Protein AF-X0YZC3-F1 (afdb_monomer)

pLDDT: mean 77.8, std 16.68, range [27.45, 94.56]

Mean predicted aligned error: 11.01 Å

Foldseek 3Di:
DPDPPPPVVVVVVVVVVVVQFVVCQVVLVVVLVQCVQQCVVCVVVLVVLLVVLLVQQVCDDDPPDGDDNPSVVVLVVVLVVDLVVDDDDAFDADDPPCRVVRVVVNVVSVVLCVVLVVSVVVSVQVSCCSSSVGKDKDQPAWDDDPVVPGTHGNIDTDDPQFKTFDPQAPECQDPPVSPRHTQKIWGKDKDFLVRLCPPPFFPQSVCVPFDFDDDPPPSVLSSVVSNCSSVVHDPPDDDDLVVVPRRRIFTKIWMWHWDQDPNDTFIKTWIAGDSSSGTRGIDTDDDPDVPDPDD

Radius of gyration: 23.5 Å; Cα contacts (8 Å, |Δi|>4): 379; chains: 1; bounding box: 64×66×59 Å

Sequence (295 aa):
MPEEITTLEKVGRAKEADDVGDKYNSLARQIQAEYTLAYKHQQPKLAEWLIRLKLYSNQKRAKKDIGDTTLFTIFQTVLASLYIDRLTVEWGGREEGDEEVAENLNAMAKSDYTDMEKDEVDFDWIWDTLFCGRGLVALHEYERDPKNNIFLPIPEVLDFLSFLRDPKATSVNGNRMGKGAARFFGRPIKMTKQDVKDHPHIFDSDFRGIKVGGGTRALLQKAQEARDTAQGRQIQKKESELALGVNAEYDITEWHTHYKVKGKIEKVKVWLANERGKVIGLQVLKSKAKGEFRP

Secondary structure (DSSP, 8-state):
---SHHHHHHHHHHHHHHHHHHHTHHHHHHHHHHHHHHHHHHHHHHHHHHHHHHHHTTT---TT-PPP-HHHHHHHHHHHHHHHS---------STT-HHHHHHHHHHHHHHHHHTTHHHHHHHHHHHHHHHS--EEEEEEEEEETTTTEEEEEEEEE-TTT-EE-TT-SBSS-STT-TTB-S-EEEEEEEEHHHHHH-TTB--TT-TTPPPS--TT-HHHHHHHHHHHHTT--------GGGGGGG-EEEEEEEEEEEEETTEEEEEEEEEETTTTEEEEEEEEPPPPTT----

Structure (mmCIF, N/CA/C/O backbone):
data_AF-X0YZC3-F1
#
_entry.id   AF-X0YZC3-F1
#
loop_
_atom_site.group_PDB
_atom_site.id
_atom_site.type_symbol
_atom_site.label_atom_id
_atom_site.label_alt_id
_atom_site.label_comp_id
_atom_site.label_asym_id
_atom_site.label_entity_id
_atom_site.label_seq_id
_atom_site.pdbx_PDB_ins_code
_atom_site.Cartn_x
_atom_site.Cartn_y
_atom_site.Cartn_z
_atom_site.occupancy
_atom_site.B_iso_or_equiv
_atom_site.auth_seq_id
_atom_site.auth_comp_id
_atom_site.auth_asym_id
_atom_site.auth_atom_id
_atom_site.pdbx_PDB_model_num
ATOM 1 N N . MET A 1 1 ? -24.557 -52.404 -17.253 1.00 45.50 1 MET A N 1
ATOM 2 C CA . MET A 1 1 ? -25.152 -51.054 -17.181 1.00 45.50 1 MET A CA 1
ATOM 3 C C . MET A 1 1 ? -24.680 -50.384 -15.903 1.00 45.50 1 MET A C 1
ATOM 5 O O . MET A 1 1 ? -25.149 -50.760 -14.835 1.00 45.50 1 MET A O 1
ATOM 9 N N . PRO A 1 2 ? -23.639 -49.544 -16.004 1.00 37.16 2 PRO A N 1
ATOM 10 C CA . PRO A 1 2 ? -23.683 -48.234 -15.349 1.00 37.16 2 PRO A CA 1
ATOM 11 C C . PRO A 1 2 ? -22.881 -47.188 -16.156 1.00 37.16 2 PRO A C 1
ATOM 13 O O . PRO A 1 2 ? -21.701 -46.987 -15.897 1.00 37.16 2 PRO A O 1
ATOM 16 N N . GLU A 1 3 ? -23.493 -46.531 -17.146 1.00 38.12 3 GLU A N 1
ATOM 17 C CA . GLU A 1 3 ? -22.829 -45.448 -17.909 1.00 38.12 3 GLU A CA 1
ATOM 18 C C . GLU A 1 3 ? -23.619 -44.126 -17.950 1.00 38.12 3 GLU A C 1
ATOM 20 O O . GLU A 1 3 ? -23.138 -43.146 -18.505 1.00 38.12 3 GLU A O 1
ATOM 25 N N . GLU A 1 4 ? -24.779 -44.023 -17.291 1.00 37.41 4 GLU A N 1
ATOM 26 C CA . GLU A 1 4 ? -25.624 -42.813 -17.373 1.00 37.41 4 GLU A CA 1
ATOM 27 C C . GLU A 1 4 ? -25.498 -41.832 -16.190 1.00 37.41 4 GLU A C 1
ATOM 29 O O . GLU A 1 4 ? -26.064 -40.743 -16.236 1.00 37.41 4 GLU A O 1
ATOM 34 N N . ILE A 1 5 ? -24.727 -42.149 -15.141 1.00 37.03 5 ILE A N 1
ATOM 35 C CA . ILE A 1 5 ? -24.655 -41.300 -13.928 1.00 37.03 5 ILE A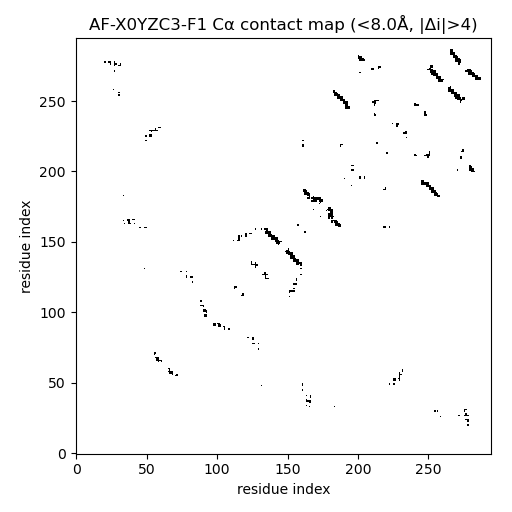 CA 1
ATOM 36 C C . ILE A 1 5 ? -23.523 -40.250 -14.008 1.00 37.03 5 ILE A C 1
ATOM 38 O O . ILE A 1 5 ? -23.581 -39.212 -13.355 1.00 37.03 5 ILE A O 1
ATOM 42 N N . THR A 1 6 ? -22.514 -40.430 -14.867 1.00 41.66 6 THR A N 1
ATOM 43 C CA . THR A 1 6 ? -21.316 -39.563 -14.891 1.00 41.66 6 THR A CA 1
ATOM 44 C C . THR A 1 6 ? -21.419 -38.330 -15.794 1.00 41.66 6 THR A C 1
ATOM 46 O O . THR A 1 6 ? -20.607 -37.409 -15.666 1.00 41.66 6 THR A O 1
ATOM 49 N N . THR A 1 7 ? -22.398 -38.265 -16.695 1.00 37.66 7 THR A N 1
ATOM 50 C CA . THR A 1 7 ? -22.591 -37.132 -17.618 1.00 37.66 7 THR A CA 1
ATOM 51 C C . THR A 1 7 ? -23.472 -36.035 -17.024 1.00 37.66 7 THR A C 1
ATOM 53 O O . THR A 1 7 ? -23.152 -34.859 -17.186 1.00 37.66 7 THR A O 1
ATOM 56 N N . LEU A 1 8 ? -24.513 -36.374 -16.259 1.00 36.47 8 LEU A N 1
ATOM 57 C CA . LEU A 1 8 ? -25.416 -35.383 -15.656 1.00 36.47 8 LEU A CA 1
ATOM 58 C C . LEU A 1 8 ? -24.769 -34.617 -14.485 1.00 36.47 8 LEU A C 1
ATOM 60 O O . LEU A 1 8 ? -24.935 -33.401 -14.393 1.00 36.47 8 LEU A O 1
ATOM 64 N N . GLU A 1 9 ? -23.941 -35.267 -13.659 1.00 34.50 9 GLU A N 1
ATOM 65 C CA . GLU A 1 9 ? -23.201 -34.596 -12.573 1.00 34.50 9 GLU A CA 1
ATOM 66 C C . GLU A 1 9 ? -22.073 -33.682 -13.086 1.00 34.50 9 GLU A C 1
ATOM 68 O O . GLU A 1 9 ? -21.822 -32.613 -12.522 1.00 34.50 9 GLU A O 1
ATOM 73 N N . LYS A 1 10 ? -21.416 -34.050 -14.198 1.00 36.16 10 LYS A N 1
ATOM 74 C CA . LYS A 1 10 ? -20.414 -33.192 -14.857 1.00 36.16 10 LYS A CA 1
ATOM 75 C C . LYS A 1 10 ? -21.050 -31.966 -15.513 1.00 36.16 10 LYS A C 1
ATOM 77 O O . LYS A 1 10 ? -20.463 -30.888 -15.460 1.00 36.16 10 LYS A O 1
ATOM 82 N N . VAL A 1 11 ? -22.249 -32.108 -16.080 1.00 37.50 11 VAL A N 1
ATOM 83 C CA . VAL A 1 11 ? -23.016 -30.986 -16.647 1.00 37.50 11 VAL A CA 1
ATOM 84 C C . VAL A 1 11 ? -23.575 -30.078 -15.540 1.00 37.50 11 VAL A C 1
ATOM 86 O O . VAL A 1 11 ? -23.592 -28.861 -15.716 1.00 37.50 11 VAL A O 1
ATOM 89 N N . GLY A 1 12 ? -23.946 -30.633 -14.379 1.00 29.48 12 GLY A N 1
ATOM 90 C CA . GLY A 1 12 ? -24.369 -29.868 -13.198 1.00 29.48 12 GLY A CA 1
ATOM 91 C C . GLY A 1 12 ? -23.254 -29.003 -12.600 1.00 29.48 12 GLY A C 1
ATOM 92 O O . GLY A 1 12 ? -23.443 -27.804 -12.412 1.00 29.48 12 GLY A O 1
ATOM 93 N N . ARG A 1 13 ? -22.053 -29.569 -12.404 1.00 34.97 13 ARG A N 1
ATOM 94 C CA . ARG A 1 13 ? -20.882 -28.816 -11.906 1.00 34.97 13 ARG A CA 1
ATOM 95 C C . ARG A 1 13 ? -20.311 -27.810 -12.907 1.00 34.97 13 ARG A C 1
ATOM 97 O O . ARG A 1 13 ? -19.740 -26.807 -12.491 1.00 34.97 13 ARG A O 1
ATOM 104 N N . ALA A 1 14 ? -20.436 -28.062 -14.211 1.00 33.97 14 ALA A N 1
ATOM 105 C CA . ALA A 1 14 ? -20.034 -27.095 -15.233 1.00 33.97 14 ALA A CA 1
ATOM 106 C C . ALA A 1 14 ? -20.985 -25.886 -15.275 1.00 33.97 14 ALA A C 1
ATOM 108 O O . ALA A 1 14 ? -20.522 -24.752 -15.358 1.00 33.97 14 ALA A O 1
ATOM 109 N N . LYS A 1 15 ? -22.300 -26.109 -15.123 1.00 31.38 15 LYS A N 1
ATOM 110 C CA . LYS A 1 15 ? -23.292 -25.024 -15.099 1.00 31.38 15 LYS A CA 1
ATOM 111 C C . LYS A 1 15 ? -23.179 -24.110 -13.878 1.00 31.38 15 LYS A C 1
ATOM 113 O O . LYS A 1 15 ? -23.373 -22.912 -14.031 1.00 31.38 15 LYS A O 1
ATOM 118 N N . GLU A 1 16 ? -22.830 -24.624 -12.698 1.00 32.81 16 GLU A N 1
ATOM 119 C CA . GLU A 1 16 ? -22.623 -23.769 -11.514 1.00 32.81 16 GLU A CA 1
ATOM 120 C C . GLU A 1 16 ? -21.344 -22.918 -11.599 1.00 32.81 16 GLU A C 1
ATOM 122 O O . GLU A 1 16 ? -21.315 -21.808 -11.073 1.00 32.81 16 GLU A O 1
ATOM 127 N N . ALA A 1 17 ? -20.302 -23.391 -12.292 1.00 38.22 17 ALA A N 1
ATOM 128 C CA . ALA A 1 17 ? -19.069 -22.626 -12.496 1.00 38.22 17 ALA A CA 1
ATOM 129 C C . ALA A 1 17 ? -19.223 -21.511 -13.551 1.00 38.22 17 ALA A C 1
ATOM 131 O O . ALA A 1 17 ? -18.621 -20.444 -13.403 1.00 38.22 17 ALA A O 1
ATOM 132 N N . ASP A 1 18 ? -20.051 -21.726 -14.578 1.00 33.66 18 ASP A N 1
ATOM 133 C CA . ASP A 1 18 ? -20.355 -20.707 -15.593 1.00 33.66 18 ASP A CA 1
ATOM 134 C C . ASP A 1 18 ? -21.300 -19.604 -15.057 1.00 33.66 18 ASP A C 1
ATOM 136 O O . ASP A 1 18 ? -21.161 -18.438 -15.429 1.00 33.66 18 ASP A O 1
ATOM 140 N N . ASP A 1 19 ? -22.189 -19.916 -14.104 1.00 38.41 19 ASP A N 1
ATOM 141 C CA . ASP A 1 19 ? -23.169 -18.961 -13.544 1.00 38.41 19 ASP A CA 1
ATOM 142 C C . ASP A 1 19 ? -22.541 -17.910 -12.592 1.00 38.41 19 ASP A C 1
ATOM 144 O O . ASP A 1 19 ? -23.048 -16.797 -12.415 1.00 38.41 19 ASP A O 1
ATOM 148 N N . VAL A 1 20 ? -21.371 -18.201 -12.005 1.00 45.78 20 VAL A N 1
ATOM 149 C CA . VAL A 1 20 ? -20.631 -17.233 -11.167 1.00 45.78 20 VAL A CA 1
ATOM 150 C C . VAL A 1 20 ? -19.956 -16.148 -12.016 1.00 45.78 20 VAL A C 1
ATOM 152 O O . VAL A 1 20 ? -19.877 -14.992 -11.586 1.00 45.78 20 VAL A O 1
ATOM 155 N N . GLY A 1 21 ? -19.516 -16.491 -13.233 1.00 47.25 21 GLY A N 1
ATOM 156 C CA . GLY A 1 21 ? -18.915 -15.544 -14.175 1.00 47.25 21 GLY A CA 1
ATOM 157 C C . GLY A 1 21 ? -19.897 -14.457 -14.612 1.00 47.25 21 GLY A C 1
ATOM 158 O O . GLY A 1 21 ? -19.549 -13.275 -14.623 1.00 47.25 21 GLY A O 1
ATOM 159 N N . ASP A 1 22 ? -21.153 -14.830 -14.867 1.00 55.56 22 ASP A N 1
ATOM 160 C CA . ASP A 1 22 ? -22.179 -13.887 -15.317 1.00 55.56 22 ASP A CA 1
ATOM 161 C C . ASP A 1 22 ? -22.711 -12.970 -14.207 1.00 55.56 22 ASP A C 1
ATOM 163 O O . ASP A 1 22 ? -23.018 -11.795 -14.450 1.00 55.56 22 ASP A O 1
ATOM 167 N N . LYS A 1 23 ? -22.727 -13.448 -12.958 1.00 71.38 23 LYS A N 1
ATOM 168 C CA . LYS A 1 23 ? -23.260 -12.717 -11.796 1.00 71.38 23 LYS A CA 1
ATOM 169 C C . LYS A 1 23 ? -22.499 -11.431 -11.445 1.00 71.38 23 LYS A C 1
ATOM 171 O O . LYS A 1 23 ? -23.081 -10.516 -10.856 1.00 71.38 23 LYS A O 1
ATOM 176 N N . TYR A 1 24 ? -21.216 -11.335 -11.802 1.00 82.25 24 TYR A N 1
ATOM 177 C CA . TYR A 1 24 ? -20.354 -10.189 -11.469 1.00 82.25 24 TYR A CA 1
ATOM 178 C C . TYR A 1 24 ? -19.890 -9.373 -12.682 1.00 82.25 24 TYR A C 1
ATOM 180 O O . TYR A 1 24 ? -19.095 -8.443 -12.531 1.00 82.25 24 TYR A O 1
ATOM 188 N N . ASN A 1 25 ? -20.434 -9.635 -13.872 1.00 86.38 25 ASN A N 1
ATOM 189 C CA . ASN A 1 25 ? -20.088 -8.898 -15.089 1.00 86.38 25 ASN A CA 1
ATOM 190 C C . ASN A 1 25 ? -20.328 -7.381 -14.971 1.00 86.38 25 ASN A C 1
ATOM 192 O O . ASN A 1 25 ? -19.535 -6.579 -15.468 1.00 86.38 25 ASN A O 1
ATOM 196 N N . SER A 1 26 ? -21.396 -6.956 -14.288 1.00 88.31 26 SER A N 1
ATOM 197 C CA . SER A 1 26 ? -21.668 -5.536 -14.016 1.00 88.31 26 SER A CA 1
ATOM 198 C C . SER A 1 26 ? -20.594 -4.893 -13.137 1.00 88.31 26 SER A C 1
ATOM 200 O O . SER A 1 26 ? -20.163 -3.774 -13.417 1.00 88.31 26 SER A O 1
ATOM 202 N N . LEU A 1 27 ? -20.132 -5.610 -12.108 1.00 90.06 27 LEU A N 1
ATOM 203 C CA . LEU A 1 27 ? -19.074 -5.165 -11.201 1.00 90.06 27 LEU A CA 1
ATOM 204 C C . LEU A 1 27 ? -17.730 -5.064 -11.929 1.00 90.06 27 LEU A C 1
ATOM 206 O O . LEU A 1 27 ? -17.060 -4.040 -11.828 1.00 90.06 27 LEU A O 1
ATOM 210 N N . ALA A 1 28 ? -17.370 -6.077 -12.720 1.00 91.06 28 ALA A N 1
ATOM 211 C CA . ALA A 1 28 ? -16.158 -6.058 -13.537 1.00 91.06 28 ALA A CA 1
ATOM 212 C C . ALA A 1 28 ? -16.144 -4.859 -14.503 1.00 91.06 28 ALA A C 1
ATOM 214 O O . ALA A 1 28 ? -15.157 -4.127 -14.582 1.00 91.06 28 ALA A O 1
ATOM 215 N N . ARG A 1 29 ? -17.271 -4.584 -15.181 1.00 92.06 29 ARG A N 1
ATOM 216 C CA . ARG A 1 29 ? -17.419 -3.413 -16.067 1.00 92.06 29 ARG A CA 1
ATOM 217 C C . ARG A 1 29 ? -17.269 -2.087 -15.319 1.00 92.06 29 ARG A C 1
ATOM 219 O O . ARG A 1 29 ? -16.594 -1.189 -15.824 1.00 92.06 29 ARG A O 1
ATOM 226 N N . GLN A 1 30 ? -17.867 -1.963 -14.132 1.00 93.12 30 GLN A N 1
ATOM 227 C CA . GLN A 1 30 ? -17.722 -0.775 -13.286 1.00 93.12 30 GLN A CA 1
ATOM 228 C C . GLN A 1 30 ? -16.251 -0.556 -12.907 1.00 93.12 30 GLN A C 1
ATOM 230 O O . GLN A 1 30 ? -15.708 0.522 -13.149 1.00 93.12 30 GLN A O 1
ATOM 235 N N . ILE A 1 31 ? -15.584 -1.592 -12.394 1.00 93.62 31 ILE A N 1
ATOM 236 C CA . ILE A 1 31 ? -14.179 -1.525 -11.973 1.00 93.62 31 ILE A CA 1
ATOM 237 C C . ILE A 1 31 ? -13.262 -1.201 -13.155 1.00 93.62 31 ILE A C 1
ATOM 239 O O . ILE A 1 31 ? -12.349 -0.390 -13.025 1.00 93.62 31 ILE A O 1
ATOM 243 N N . GLN A 1 32 ? -13.526 -1.746 -14.342 1.00 92.94 32 GLN A N 1
ATOM 244 C CA . GLN A 1 32 ? -12.754 -1.429 -15.545 1.00 92.94 32 GLN A CA 1
ATOM 245 C C . GLN A 1 32 ? -12.865 0.056 -15.944 1.00 92.94 32 GLN A C 1
ATOM 247 O O . GLN A 1 32 ? -11.877 0.665 -16.384 1.00 92.94 32 GLN A O 1
ATOM 252 N N . ALA A 1 33 ? -14.048 0.657 -15.781 1.00 93.56 33 ALA A N 1
ATOM 253 C CA . ALA A 1 33 ? -14.264 2.081 -16.022 1.00 93.56 33 ALA A CA 1
ATOM 254 C C . ALA A 1 33 ? -13.551 2.948 -14.970 1.00 93.56 33 ALA A C 1
ATOM 256 O O . ALA A 1 33 ? -12.837 3.888 -15.331 1.00 93.56 33 ALA A O 1
ATOM 257 N N . GLU A 1 34 ? -13.682 2.597 -13.688 1.00 94.56 34 GLU A N 1
ATOM 258 C CA . GLU A 1 34 ? -13.000 3.253 -12.562 1.00 94.56 34 GLU A CA 1
ATOM 259 C C . GLU A 1 34 ? -11.475 3.207 -12.718 1.00 94.56 34 GLU A C 1
ATOM 261 O O . GLU A 1 34 ? -10.803 4.239 -12.641 1.00 94.56 34 GLU A O 1
ATOM 266 N N . TYR A 1 35 ? -10.934 2.029 -13.031 1.00 93.06 35 TYR A N 1
ATOM 267 C CA . TYR A 1 35 ? -9.513 1.817 -13.284 1.00 93.06 35 TYR A CA 1
ATOM 268 C C . TYR A 1 35 ? -9.025 2.681 -14.443 1.00 93.06 35 TYR A C 1
ATOM 270 O O . TYR A 1 35 ? -8.006 3.358 -14.334 1.00 93.06 35 TYR A O 1
ATOM 278 N N . THR A 1 36 ? -9.750 2.698 -15.566 1.00 92.00 36 THR A N 1
ATOM 279 C CA . THR A 1 36 ? -9.356 3.500 -16.734 1.00 92.00 36 THR A CA 1
ATOM 280 C C . THR A 1 36 ? -9.369 4.995 -16.425 1.00 92.00 36 THR A C 1
ATOM 282 O O . THR A 1 36 ? -8.489 5.717 -16.899 1.00 92.00 36 THR A O 1
ATOM 285 N N . LEU A 1 37 ? -10.327 5.458 -15.619 1.00 94.25 37 LEU A N 1
ATOM 286 C CA . LEU A 1 37 ? -10.394 6.844 -15.168 1.00 94.25 37 LEU A CA 1
ATOM 287 C C . LEU A 1 37 ? -9.194 7.211 -14.280 1.00 94.25 37 LEU A C 1
ATOM 289 O O . LEU A 1 37 ? -8.524 8.206 -14.560 1.00 94.25 37 LEU A O 1
ATOM 293 N N . ALA A 1 38 ? -8.891 6.407 -13.254 1.00 93.06 38 ALA A N 1
ATOM 294 C CA . ALA A 1 38 ? -7.735 6.643 -12.383 1.00 93.06 38 ALA A CA 1
ATOM 295 C C . ALA A 1 38 ? -6.411 6.556 -13.148 1.00 93.06 38 ALA A C 1
ATOM 297 O O . ALA A 1 38 ? -5.570 7.447 -13.027 1.00 93.06 38 ALA A O 1
ATOM 298 N N . TYR A 1 39 ? -6.258 5.535 -13.995 1.00 91.44 39 TYR A N 1
ATOM 299 C CA . TYR A 1 39 ? -5.064 5.325 -14.807 1.00 91.44 39 TYR A CA 1
ATOM 300 C C . TYR A 1 39 ? -4.768 6.533 -15.694 1.00 91.44 39 TYR A C 1
ATOM 302 O O . TYR A 1 39 ? -3.674 7.080 -15.623 1.00 91.44 39 TYR A O 1
ATOM 310 N N . LYS A 1 40 ? -5.743 6.999 -16.487 1.00 92.25 40 LYS A N 1
ATOM 311 C CA . LYS A 1 40 ? -5.558 8.156 -17.381 1.00 92.25 40 LYS A CA 1
ATOM 312 C C . LYS A 1 40 ? -5.160 9.421 -16.621 1.00 92.25 40 LYS A C 1
ATOM 314 O O . LYS A 1 40 ? -4.337 10.188 -17.105 1.00 92.25 40 LYS A O 1
ATOM 319 N N . HIS A 1 41 ? -5.732 9.628 -15.438 1.00 92.31 41 HIS A N 1
ATOM 320 C CA . HIS A 1 41 ? -5.419 10.785 -14.607 1.00 92.31 41 HIS A CA 1
ATOM 321 C C . HIS A 1 41 ? -4.018 10.704 -13.981 1.00 92.31 41 HIS A C 1
ATOM 323 O O . HIS A 1 41 ? -3.307 11.703 -13.928 1.00 92.31 41 HIS A O 1
ATOM 329 N N . GLN A 1 42 ? -3.603 9.529 -13.498 1.00 90.56 42 GLN A N 1
ATOM 330 C CA . GLN A 1 42 ? -2.309 9.354 -12.830 1.00 90.56 42 GLN A CA 1
ATOM 331 C C . GLN A 1 42 ? -1.151 9.086 -13.798 1.00 90.56 42 GLN A C 1
ATOM 333 O O . GLN A 1 42 ? -0.004 9.325 -13.429 1.00 90.56 42 GLN A O 1
ATOM 338 N N . GLN A 1 43 ? -1.419 8.646 -15.030 1.00 90.06 43 GLN A N 1
ATOM 339 C CA . GLN A 1 43 ? -0.403 8.275 -16.019 1.00 90.06 43 GLN A CA 1
ATOM 340 C C . GLN A 1 43 ? 0.679 9.349 -16.247 1.00 90.06 43 GLN A C 1
ATOM 342 O O . GLN A 1 43 ? 1.850 8.968 -16.247 1.00 90.06 43 GLN A O 1
ATOM 347 N N . PRO A 1 44 ? 0.366 10.656 -16.398 1.00 90.62 44 PRO A N 1
ATOM 348 C CA . PRO A 1 44 ? 1.402 11.678 -16.571 1.00 90.62 44 PRO A CA 1
ATOM 349 C C . PRO A 1 44 ? 2.344 11.756 -15.364 1.00 90.62 44 PRO A C 1
ATOM 351 O O . PRO A 1 44 ? 3.561 11.796 -15.522 1.00 90.62 44 PRO A O 1
ATOM 354 N N . LYS A 1 45 ? 1.778 11.692 -14.153 1.00 89.00 45 LYS A N 1
ATOM 355 C CA . LYS A 1 45 ? 2.541 11.751 -12.903 1.00 89.00 45 LYS A CA 1
ATOM 356 C C . LYS A 1 45 ? 3.401 10.502 -12.700 1.00 89.00 45 LYS A C 1
ATOM 358 O O . LYS A 1 45 ? 4.558 10.606 -12.314 1.00 89.00 45 LYS A O 1
ATOM 363 N N . LEU A 1 46 ? 2.849 9.326 -13.008 1.00 87.94 46 LEU A N 1
ATOM 364 C CA . LEU A 1 46 ? 3.577 8.057 -12.974 1.00 87.94 46 LEU A CA 1
ATOM 365 C C . LEU A 1 46 ? 4.758 8.068 -13.953 1.00 87.94 46 LEU A C 1
ATOM 367 O O . LEU A 1 46 ? 5.853 7.655 -13.591 1.00 87.94 46 LEU A O 1
ATOM 371 N N . ALA A 1 47 ? 4.561 8.569 -15.176 1.00 87.44 47 ALA A N 1
ATOM 372 C CA . ALA A 1 47 ? 5.632 8.672 -16.165 1.00 87.44 47 ALA A CA 1
ATOM 373 C C . ALA A 1 47 ? 6.777 9.575 -15.679 1.00 87.44 47 ALA A C 1
ATOM 375 O O . ALA A 1 47 ? 7.945 9.212 -15.812 1.00 87.44 47 ALA A O 1
ATOM 376 N N . GLU A 1 48 ? 6.447 10.711 -15.065 1.00 88.56 48 GLU A N 1
ATOM 377 C CA . GLU A 1 48 ? 7.437 11.612 -14.478 1.00 88.56 48 GLU A CA 1
ATOM 378 C C . GLU A 1 48 ? 8.208 10.950 -13.326 1.00 88.56 48 GLU A C 1
ATOM 380 O O . GLU A 1 48 ? 9.438 11.001 -13.292 1.00 88.56 48 GLU A O 1
ATOM 385 N N . TRP A 1 49 ? 7.513 10.271 -12.412 1.00 87.38 49 TRP A N 1
ATOM 386 C CA . TRP A 1 49 ? 8.154 9.553 -11.311 1.00 87.38 49 TRP A CA 1
ATOM 387 C C . TRP A 1 49 ? 9.065 8.420 -11.781 1.00 87.38 49 TRP A C 1
ATOM 389 O O . TRP A 1 49 ? 10.154 8.263 -11.238 1.00 87.38 49 TRP A O 1
ATOM 399 N N . LEU A 1 50 ? 8.683 7.679 -12.825 1.00 84.56 50 LEU A N 1
ATOM 400 C CA . LEU A 1 50 ? 9.535 6.643 -13.418 1.00 84.56 50 LEU A CA 1
ATOM 401 C C . LEU A 1 50 ? 10.833 7.223 -13.999 1.00 84.56 50 LEU A C 1
ATOM 403 O O . LEU A 1 50 ? 11.889 6.604 -13.882 1.00 84.56 50 LEU A O 1
ATOM 407 N N . ILE A 1 51 ? 10.774 8.407 -14.618 1.00 83.12 51 ILE A N 1
ATOM 408 C CA . ILE A 1 51 ? 11.972 9.105 -15.109 1.00 83.12 51 ILE A CA 1
ATOM 409 C C . ILE A 1 51 ? 12.839 9.542 -13.928 1.00 83.12 51 ILE A C 1
ATOM 411 O O . ILE A 1 51 ? 14.038 9.270 -13.916 1.00 83.12 51 ILE A O 1
ATOM 415 N N . ARG A 1 52 ? 12.235 10.166 -12.909 1.00 83.38 52 ARG A N 1
ATOM 416 C CA . ARG A 1 52 ? 12.948 10.591 -11.697 1.00 83.38 52 ARG A CA 1
ATOM 417 C C . ARG A 1 52 ? 13.613 9.412 -10.993 1.00 83.38 52 ARG A C 1
ATOM 419 O O . ARG A 1 52 ? 14.735 9.560 -10.530 1.00 83.38 52 ARG A O 1
ATOM 426 N N . LEU A 1 53 ? 12.970 8.243 -10.948 1.00 80.62 53 LEU A N 1
ATOM 427 C CA . LEU A 1 53 ? 13.514 7.050 -10.288 1.00 80.62 53 LEU A CA 1
ATOM 428 C C . LEU A 1 53 ? 14.781 6.552 -10.988 1.00 80.62 53 LEU A C 1
ATOM 430 O O . LEU A 1 53 ? 15.753 6.182 -10.337 1.00 80.62 53 LEU A O 1
ATOM 434 N N . LYS A 1 54 ? 14.809 6.624 -12.322 1.00 76.19 54 LYS A N 1
ATOM 435 C CA . LYS A 1 54 ? 16.019 6.331 -13.102 1.00 76.19 54 LYS A CA 1
ATOM 436 C C . LYS A 1 54 ? 17.132 7.354 -12.861 1.00 76.19 54 LYS A C 1
ATOM 438 O O . LYS A 1 54 ? 18.298 6.984 -12.882 1.00 76.19 54 LYS A O 1
ATOM 443 N N . LEU A 1 55 ? 16.786 8.624 -12.637 1.00 77.06 55 LEU A N 1
ATOM 444 C CA . LEU A 1 55 ? 17.753 9.687 -12.335 1.00 77.06 55 LEU A CA 1
ATOM 445 C C . LEU A 1 55 ? 18.266 9.639 -10.889 1.00 77.06 55 LEU A C 1
ATOM 447 O O . LEU A 1 55 ? 19.389 10.062 -10.638 1.00 77.06 55 LEU A O 1
ATOM 451 N N . TYR A 1 56 ? 17.464 9.129 -9.953 1.00 75.06 56 TYR A N 1
ATOM 452 C CA . TYR A 1 56 ? 17.817 9.014 -8.537 1.00 75.06 56 TYR A CA 1
ATOM 453 C C . TYR A 1 56 ? 19.096 8.204 -8.328 1.00 75.06 56 TYR A C 1
ATOM 455 O O . TYR A 1 56 ? 20.005 8.628 -7.620 1.00 75.06 56 TYR A O 1
ATOM 463 N N . SER A 1 57 ? 19.182 7.067 -9.013 1.00 65.69 57 SER A N 1
ATOM 464 C CA . SER A 1 57 ? 20.370 6.227 -9.046 1.00 65.69 57 SER A CA 1
ATOM 465 C C . SER A 1 57 ? 21.003 6.302 -10.433 1.00 65.69 57 SER A C 1
ATOM 467 O O . SER A 1 57 ? 21.048 5.339 -11.198 1.00 65.69 57 SER A O 1
ATOM 469 N N . ASN A 1 58 ? 21.508 7.487 -10.787 1.00 63.56 58 ASN A N 1
ATOM 470 C CA . ASN A 1 58 ? 22.268 7.696 -12.023 1.00 63.56 58 ASN A CA 1
ATOM 471 C C . ASN A 1 58 ? 23.705 7.137 -11.933 1.00 63.56 58 ASN A C 1
ATOM 473 O O . ASN A 1 58 ? 24.645 7.696 -12.496 1.00 63.56 58 ASN A O 1
ATOM 477 N N . GLN A 1 59 ? 23.890 6.028 -11.207 1.00 55.25 59 GLN A N 1
ATOM 478 C CA . GLN A 1 59 ? 25.172 5.328 -11.089 1.00 55.25 59 GLN A CA 1
ATOM 479 C C . GLN A 1 59 ? 25.547 4.596 -12.387 1.00 55.25 59 GLN A C 1
ATOM 481 O O . GLN A 1 59 ? 26.702 4.232 -12.596 1.00 55.25 59 GLN A O 1
ATOM 486 N N . LYS A 1 60 ? 24.580 4.386 -13.289 1.00 54.72 60 LYS A N 1
ATOM 487 C CA . LYS A 1 60 ? 24.774 3.658 -14.543 1.00 54.72 60 LYS A CA 1
ATOM 488 C C . LYS A 1 60 ? 25.104 4.614 -15.693 1.00 54.72 60 LYS A C 1
ATOM 490 O O . LYS A 1 60 ? 24.260 4.891 -16.542 1.00 54.72 60 LYS A O 1
ATOM 495 N N . ARG A 1 61 ? 26.347 5.094 -15.747 1.00 56.44 61 ARG A N 1
ATOM 496 C CA . ARG A 1 61 ? 26.920 5.658 -16.982 1.00 56.44 61 ARG A CA 1
ATOM 497 C C . ARG A 1 61 ? 27.751 4.616 -17.734 1.00 56.44 61 ARG A C 1
ATOM 499 O O . ARG A 1 61 ? 27.942 3.492 -17.268 1.00 56.44 61 ARG A O 1
ATOM 506 N N . ALA A 1 62 ? 28.208 4.974 -18.936 1.00 57.31 62 ALA A N 1
ATOM 507 C CA . ALA A 1 62 ? 29.195 4.186 -19.664 1.00 57.31 62 ALA A CA 1
ATOM 508 C C . ALA A 1 62 ? 30.393 3.885 -18.748 1.00 57.31 62 ALA A C 1
ATOM 510 O O . ALA A 1 62 ? 30.734 4.700 -17.898 1.00 57.31 62 ALA A O 1
ATOM 511 N N . LYS A 1 63 ? 31.058 2.737 -18.942 1.00 63.62 63 LYS A N 1
ATOM 512 C CA . LYS A 1 63 ? 32.157 2.206 -18.099 1.00 63.62 63 LYS A CA 1
ATOM 513 C C . LYS A 1 63 ? 33.299 3.193 -17.763 1.00 63.62 63 LYS A C 1
ATOM 515 O O . LYS A 1 63 ? 34.171 2.838 -16.981 1.00 63.62 63 LYS A O 1
ATOM 520 N N . LYS A 1 64 ? 33.342 4.361 -18.408 1.00 64.25 64 LYS A N 1
ATOM 521 C CA . LYS A 1 64 ? 34.393 5.380 -18.318 1.00 64.25 64 LYS A CA 1
ATOM 522 C C . LYS A 1 64 ? 33.952 6.695 -17.660 1.00 64.25 64 LYS A C 1
ATOM 524 O O . LYS A 1 64 ? 34.816 7.530 -17.422 1.00 64.25 64 LYS A O 1
ATOM 529 N N . ASP A 1 65 ? 32.669 6.884 -17.357 1.00 68.31 65 ASP A N 1
ATOM 530 C CA . ASP A 1 65 ? 32.177 8.143 -16.789 1.00 68.31 65 ASP A CA 1
ATOM 531 C C . ASP A 1 65 ? 31.881 7.998 -15.293 1.00 68.31 65 ASP A C 1
ATOM 533 O O . ASP A 1 65 ? 31.288 7.010 -14.858 1.00 68.31 65 ASP A O 1
ATOM 537 N N . ILE A 1 66 ? 32.229 9.023 -14.514 1.00 64.06 66 ILE A N 1
ATOM 538 C CA . ILE A 1 66 ? 31.855 9.142 -13.100 1.00 64.06 66 ILE A CA 1
ATOM 539 C C . ILE A 1 66 ? 30.490 9.841 -13.027 1.00 64.06 66 ILE A C 1
ATOM 541 O O . ILE A 1 66 ? 30.277 10.880 -13.658 1.00 64.06 66 ILE A O 1
ATOM 545 N N . GLY A 1 67 ? 29.540 9.238 -12.312 1.00 65.31 67 GLY A N 1
ATOM 546 C CA . GLY A 1 67 ? 28.219 9.819 -12.069 1.00 65.31 67 GLY A CA 1
ATOM 547 C C . GLY A 1 67 ? 28.253 10.857 -10.946 1.00 65.31 67 GLY A C 1
ATOM 548 O O . GLY A 1 67 ? 29.016 10.719 -9.995 1.00 65.31 67 GLY A O 1
ATOM 549 N N . ASP A 1 68 ? 27.404 11.878 -11.047 1.00 69.56 68 ASP A N 1
ATOM 550 C CA . ASP A 1 68 ? 27.147 12.802 -9.941 1.00 69.56 68 ASP A CA 1
ATOM 551 C C . ASP A 1 68 ? 26.157 12.154 -8.962 1.00 69.56 68 ASP A C 1
ATOM 553 O O . ASP A 1 68 ? 25.016 11.855 -9.323 1.00 69.56 68 ASP A O 1
ATOM 557 N N . THR A 1 69 ? 26.604 11.911 -7.730 1.00 75.25 69 THR A N 1
ATOM 558 C CA . THR A 1 69 ? 25.808 11.282 -6.669 1.00 75.25 69 THR A CA 1
ATOM 559 C C . THR A 1 69 ? 25.183 12.293 -5.712 1.00 75.25 69 THR A C 1
ATOM 561 O O . THR A 1 69 ? 24.595 11.884 -4.716 1.00 75.25 69 THR A O 1
ATOM 564 N N . THR A 1 70 ? 25.270 13.598 -5.986 1.00 82.62 70 THR A N 1
ATOM 565 C CA . THR A 1 70 ? 24.814 14.653 -5.065 1.00 82.62 70 THR A CA 1
ATOM 566 C C . THR A 1 70 ? 23.350 14.478 -4.653 1.00 82.62 70 THR A C 1
ATOM 568 O O . THR A 1 70 ? 23.032 14.571 -3.469 1.00 82.62 70 THR A O 1
ATOM 571 N N . LEU A 1 71 ? 22.460 14.145 -5.598 1.00 81.88 71 LEU A N 1
ATOM 572 C CA . LEU A 1 71 ? 21.045 13.888 -5.301 1.00 81.88 71 LEU A CA 1
ATOM 573 C C . LEU A 1 71 ? 20.862 12.690 -4.361 1.00 81.88 71 LEU A C 1
ATOM 575 O O . LEU A 1 71 ? 20.074 12.766 -3.422 1.00 81.88 71 LEU A O 1
ATOM 579 N N . PHE A 1 72 ? 21.598 11.604 -4.603 1.00 83.56 72 PHE A N 1
ATOM 580 C CA . PHE A 1 72 ? 21.562 10.417 -3.755 1.00 83.56 72 PHE A CA 1
ATOM 581 C C . PHE A 1 72 ? 22.065 10.748 -2.348 1.00 83.56 72 PHE A C 1
ATOM 583 O O . PHE A 1 72 ? 21.376 10.453 -1.379 1.00 83.56 72 PHE A O 1
ATOM 590 N N . THR A 1 73 ? 23.206 11.432 -2.226 1.00 85.75 73 THR A N 1
ATOM 591 C CA . THR A 1 73 ? 23.779 11.817 -0.930 1.00 85.75 73 THR A CA 1
ATOM 592 C C . THR A 1 73 ? 22.824 12.701 -0.130 1.00 85.75 73 THR A C 1
ATOM 594 O O . THR A 1 73 ? 22.520 12.370 1.010 1.00 85.75 73 THR A O 1
ATOM 597 N N . ILE A 1 74 ? 22.290 13.776 -0.728 1.00 88.88 74 ILE A N 1
ATOM 598 C CA . ILE A 1 74 ? 21.345 14.680 -0.049 1.00 88.88 74 ILE A CA 1
ATOM 599 C C . ILE A 1 74 ? 20.089 13.920 0.381 1.00 88.88 74 ILE A C 1
ATOM 601 O O . ILE A 1 74 ? 19.636 14.071 1.514 1.00 88.88 74 ILE A O 1
ATOM 605 N N . PHE A 1 75 ? 19.536 13.084 -0.500 1.00 88.75 75 PHE A N 1
ATOM 606 C CA . PHE A 1 75 ? 18.351 12.295 -0.183 1.00 88.75 75 PHE A CA 1
ATOM 607 C C . PHE A 1 75 ? 18.602 11.349 0.991 1.00 88.75 75 PHE A C 1
ATOM 609 O O . PHE A 1 75 ? 17.783 11.293 1.901 1.00 88.75 75 PHE A O 1
ATOM 616 N N . GLN A 1 76 ? 19.732 10.638 0.996 1.00 88.38 76 GLN A N 1
ATOM 617 C CA . GLN A 1 76 ? 20.095 9.725 2.080 1.00 88.38 76 GLN A CA 1
ATOM 618 C C . GLN A 1 76 ? 20.322 10.468 3.400 1.00 88.38 76 GLN A C 1
ATOM 620 O O . GLN A 1 76 ? 19.913 9.979 4.447 1.00 88.38 76 GLN A O 1
ATOM 625 N N . THR A 1 77 ? 20.902 11.672 3.372 1.00 90.69 77 THR A N 1
ATOM 626 C CA . THR A 1 77 ? 21.044 12.508 4.574 1.00 90.69 77 THR A CA 1
ATOM 627 C C . THR A 1 77 ? 19.687 12.932 5.134 1.00 90.69 77 THR A C 1
ATOM 629 O O . THR A 1 77 ? 19.463 12.818 6.338 1.00 90.69 77 THR A O 1
ATOM 632 N N . VAL A 1 78 ? 18.762 13.384 4.279 1.00 91.00 78 VAL A N 1
ATOM 633 C CA . VAL A 1 78 ? 17.408 13.766 4.716 1.00 91.00 78 VAL A CA 1
ATOM 634 C C . VAL A 1 78 ? 16.641 12.547 5.233 1.00 91.00 78 VAL A C 1
ATOM 636 O O . VAL A 1 78 ? 16.054 12.619 6.311 1.00 91.00 78 VAL A O 1
ATOM 639 N N . LEU A 1 79 ? 16.699 11.417 4.525 1.00 90.50 79 LEU A N 1
ATOM 640 C CA . LEU A 1 79 ? 16.107 10.154 4.963 1.00 90.50 79 LEU A CA 1
ATOM 641 C C . LEU A 1 79 ? 16.637 9.730 6.336 1.00 90.50 79 LEU A C 1
ATOM 643 O O . LEU A 1 79 ? 15.840 9.468 7.228 1.00 90.50 79 LEU A O 1
ATOM 647 N N . ALA A 1 80 ? 17.959 9.734 6.533 1.00 91.00 80 ALA A N 1
ATOM 648 C CA . ALA A 1 80 ? 18.574 9.397 7.813 1.00 91.00 80 ALA A CA 1
ATOM 649 C C . ALA A 1 80 ? 18.120 10.343 8.935 1.00 91.00 80 ALA A C 1
ATOM 651 O O . ALA A 1 80 ? 17.819 9.878 10.030 1.00 91.00 80 ALA A O 1
ATOM 652 N N . SER A 1 81 ? 18.018 11.650 8.663 1.00 92.06 81 SER A N 1
ATOM 653 C CA . SER A 1 81 ? 17.546 12.619 9.660 1.00 92.06 81 SER A CA 1
ATOM 654 C C . SER A 1 81 ? 16.107 12.346 10.108 1.00 92.06 81 SER A C 1
ATOM 656 O O . SER A 1 81 ? 15.861 12.287 11.306 1.00 92.06 81 SER A O 1
ATOM 658 N N . LEU A 1 82 ? 15.186 12.083 9.174 1.00 89.38 82 LEU A N 1
ATOM 659 C CA . LEU A 1 82 ? 13.785 11.769 9.486 1.00 89.38 82 LEU A CA 1
ATOM 660 C C . LEU A 1 82 ? 13.598 10.374 10.090 1.00 89.38 82 LEU A C 1
ATOM 662 O O . LEU A 1 82 ? 12.670 10.154 10.859 1.00 89.38 82 LEU A O 1
ATOM 666 N N . TYR A 1 83 ? 14.460 9.423 9.735 1.00 87.19 83 TYR A N 1
ATOM 667 C CA . TYR A 1 83 ? 14.413 8.070 10.278 1.00 87.19 83 TYR A CA 1
ATOM 668 C C . TYR A 1 83 ? 14.938 7.989 11.719 1.00 87.19 83 TYR A C 1
ATOM 670 O O . TYR A 1 83 ? 14.502 7.137 12.495 1.00 87.19 83 TYR A O 1
ATOM 678 N N . ILE A 1 84 ? 15.883 8.865 12.080 1.00 88.06 84 ILE A N 1
ATOM 679 C CA . ILE A 1 84 ? 16.375 9.014 13.455 1.00 88.06 84 ILE A CA 1
ATOM 680 C C . ILE A 1 84 ? 15.394 9.854 14.281 1.00 88.06 84 ILE A C 1
ATOM 682 O O . ILE A 1 84 ? 15.067 9.470 15.403 1.00 88.06 84 ILE A O 1
ATOM 686 N N . ASP A 1 85 ? 14.901 10.966 13.729 1.00 86.06 85 ASP A N 1
ATOM 687 C CA . ASP A 1 85 ? 13.920 11.851 14.370 1.00 86.06 85 ASP A CA 1
ATOM 688 C C . ASP A 1 85 ? 12.491 11.309 14.201 1.00 86.06 85 ASP A C 1
ATOM 690 O O . ASP A 1 85 ? 11.657 11.836 13.458 1.00 86.06 85 ASP A O 1
ATOM 694 N N . ARG A 1 86 ? 12.238 10.165 14.844 1.00 78.44 86 ARG A N 1
ATOM 695 C CA . ARG A 1 86 ? 10.980 9.424 14.714 1.00 78.44 86 ARG A CA 1
ATOM 696 C C . ARG A 1 86 ? 9.846 10.144 15.431 1.00 78.44 86 ARG A C 1
ATOM 698 O O . ARG A 1 86 ? 9.951 10.505 16.600 1.00 78.44 86 ARG A O 1
ATOM 705 N N . LEU A 1 87 ? 8.701 10.236 14.760 1.00 79.44 87 LEU A N 1
ATOM 706 C CA . LEU A 1 87 ? 7.457 10.666 15.389 1.00 79.44 87 LEU A CA 1
ATOM 707 C C . LEU A 1 87 ? 6.923 9.550 16.292 1.00 79.44 87 LEU A C 1
ATOM 709 O O . LEU A 1 87 ? 6.427 8.532 15.808 1.00 79.44 87 LEU A O 1
ATOM 713 N N . THR A 1 88 ? 6.999 9.750 17.604 1.00 80.31 88 THR A N 1
ATOM 714 C CA . THR A 1 88 ? 6.435 8.833 18.600 1.00 80.31 88 THR A CA 1
ATOM 715 C C . THR A 1 88 ? 5.038 9.266 19.027 1.00 80.31 88 THR A C 1
ATOM 717 O O . THR A 1 88 ? 4.732 10.457 19.097 1.00 80.31 88 THR A O 1
ATOM 720 N N . VAL A 1 89 ? 4.181 8.292 19.332 1.00 83.19 89 VAL A N 1
ATOM 721 C CA . VAL A 1 89 ? 2.870 8.541 19.941 1.00 83.19 89 VAL A CA 1
ATOM 722 C C . VAL A 1 89 ? 3.015 8.452 21.453 1.00 83.19 89 VAL A C 1
ATOM 724 O O . VAL A 1 89 ? 3.583 7.488 21.959 1.00 83.19 89 VAL A O 1
ATOM 727 N N . GLU A 1 90 ? 2.477 9.444 22.152 1.00 87.12 90 GLU A N 1
ATOM 728 C CA . GLU A 1 90 ? 2.363 9.452 23.605 1.00 87.12 90 GLU A CA 1
ATOM 729 C C . GLU A 1 90 ? 0.896 9.664 23.984 1.00 87.12 90 GLU A C 1
ATOM 731 O O . GLU A 1 90 ? 0.232 10.599 23.521 1.00 87.12 90 GLU A O 1
ATOM 736 N N . TRP A 1 91 ? 0.379 8.753 24.798 1.00 88.00 91 TRP A N 1
ATOM 737 C CA . TRP A 1 91 ? -0.934 8.839 25.410 1.00 88.00 91 TRP A CA 1
ATOM 738 C C . TRP A 1 91 ? -0.795 9.581 26.736 1.00 88.00 91 TRP A C 1
ATOM 740 O O . TRP A 1 91 ? 0.030 9.211 27.568 1.00 88.00 91 TRP A O 1
ATOM 750 N N . GLY A 1 92 ? -1.601 10.623 26.923 1.00 90.81 92 GLY A N 1
ATOM 751 C CA . GLY A 1 92 ? -1.707 11.355 28.183 1.00 90.81 92 GLY A CA 1
ATOM 752 C C . GLY A 1 92 ? -3.099 11.191 28.780 1.00 90.81 92 GLY A C 1
ATOM 753 O O . GLY A 1 92 ? -4.089 11.199 28.037 1.00 90.81 92 GLY A O 1
ATOM 754 N N . GLY A 1 93 ? -3.168 11.052 30.106 1.00 87.81 93 GLY A N 1
ATOM 755 C CA . GLY A 1 93 ? -4.430 11.047 30.843 1.00 87.81 93 GLY A CA 1
ATOM 756 C C . GLY A 1 93 ? -5.183 12.361 30.633 1.00 87.81 93 GLY A C 1
ATOM 757 O O . GLY A 1 93 ? -4.573 13.431 30.575 1.00 87.81 93 GLY A O 1
ATOM 758 N N . ARG A 1 94 ? -6.504 12.286 30.442 1.00 85.44 94 ARG A N 1
ATOM 759 C CA . ARG A 1 94 ? -7.345 13.478 30.237 1.00 85.44 94 ARG A CA 1
ATOM 760 C C . ARG A 1 94 ? -8.141 13.831 31.482 1.00 85.44 94 ARG A C 1
ATOM 762 O O . ARG A 1 94 ? -8.378 15.015 31.711 1.00 85.44 94 ARG A O 1
ATOM 769 N N . GLU A 1 95 ? -8.535 12.825 32.253 1.00 85.62 95 GLU A N 1
ATOM 770 C CA . GLU A 1 95 ? -9.267 12.959 33.505 1.00 85.62 95 GLU A CA 1
ATOM 771 C C . GLU A 1 95 ? -8.432 12.443 34.689 1.00 85.62 95 GLU A C 1
ATOM 773 O O . GLU A 1 95 ? -7.423 11.751 34.527 1.00 85.62 95 GLU A O 1
ATOM 778 N N . GLU A 1 96 ? -8.833 12.825 35.902 1.00 76.00 96 GLU A N 1
ATOM 779 C CA . GLU A 1 96 ? -8.188 12.368 37.133 1.00 76.00 96 GLU A CA 1
ATOM 780 C C . GLU A 1 96 ? -8.387 10.851 37.284 1.00 76.00 96 GLU A C 1
ATOM 782 O O . GLU A 1 96 ? -9.517 10.368 37.325 1.00 76.00 96 GLU A O 1
ATOM 787 N N . GLY A 1 97 ? -7.283 10.099 37.337 1.00 80.69 97 GLY A N 1
ATOM 788 C CA . GLY A 1 97 ? -7.287 8.631 37.361 1.00 80.69 97 GLY A CA 1
ATOM 789 C C . GLY A 1 97 ? -6.959 7.951 36.023 1.00 80.69 97 GLY A C 1
ATOM 790 O O . GLY A 1 97 ? -6.728 6.745 36.014 1.00 80.69 97 GLY A O 1
ATOM 791 N N . ASP A 1 98 ? -6.848 8.694 34.914 1.00 89.06 98 ASP A N 1
ATOM 792 C CA . ASP A 1 98 ? -6.489 8.127 33.599 1.00 89.06 98 ASP A CA 1
ATOM 793 C C . ASP A 1 98 ? -4.982 7.868 33.420 1.00 89.06 98 ASP A C 1
ATOM 795 O O . ASP A 1 98 ? -4.567 7.303 32.405 1.00 89.06 98 ASP A O 1
ATOM 799 N N . GLU A 1 99 ? -4.144 8.301 34.365 1.00 88.31 99 GLU A N 1
ATOM 800 C CA . GLU A 1 99 ? -2.681 8.208 34.259 1.00 88.31 99 GLU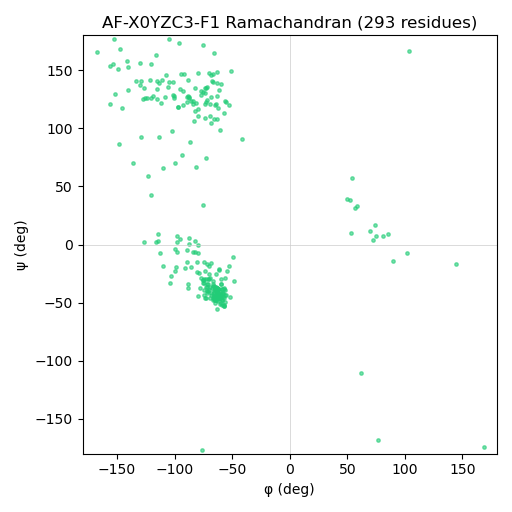 A CA 1
ATOM 801 C C . GLU A 1 99 ? -2.212 6.755 34.112 1.00 88.31 99 GLU A C 1
ATOM 803 O O . GLU A 1 99 ? -1.439 6.450 33.206 1.00 88.31 99 GLU A O 1
ATOM 808 N N . GLU A 1 100 ? -2.764 5.834 34.907 1.00 87.56 100 GLU A N 1
ATOM 809 C CA . GLU A 1 100 ? -2.428 4.405 34.834 1.00 87.56 100 GLU A CA 1
ATOM 810 C C . GLU A 1 100 ? -2.825 3.794 33.477 1.00 87.56 100 GLU A C 1
ATOM 812 O O . GLU A 1 100 ? -2.104 2.979 32.896 1.00 87.56 100 GLU A O 1
ATOM 817 N N . VAL A 1 101 ? -3.964 4.215 32.917 1.00 88.19 101 VAL A N 1
ATOM 818 C CA . VAL A 1 101 ? -4.412 3.759 31.594 1.00 88.19 101 VAL A CA 1
ATOM 819 C C . VAL A 1 101 ? -3.484 4.297 30.509 1.00 88.19 101 VAL A C 1
ATOM 821 O O . VAL A 1 101 ? -3.089 3.552 29.613 1.00 88.19 101 VAL A O 1
ATOM 824 N N . ALA A 1 102 ? -3.106 5.571 30.591 1.00 89.75 102 ALA A N 1
ATOM 825 C CA . ALA A 1 102 ? -2.184 6.194 29.653 1.00 89.75 102 ALA A CA 1
ATOM 826 C C . ALA A 1 102 ? -0.802 5.516 29.675 1.00 89.75 102 ALA A C 1
ATOM 828 O O . ALA A 1 102 ? -0.256 5.211 28.613 1.00 89.75 102 ALA A O 1
ATOM 829 N N . GLU A 1 103 ? -0.268 5.201 30.858 1.00 89.12 103 GLU A N 1
ATOM 830 C CA . GLU A 1 103 ? 0.981 4.447 31.011 1.00 89.12 103 GLU A CA 1
ATOM 831 C C . GLU A 1 103 ? 0.896 3.055 30.372 1.00 89.12 103 GLU A C 1
ATOM 833 O O . GLU A 1 103 ? 1.775 2.678 29.589 1.00 89.12 103 GLU A O 1
ATOM 838 N N . ASN A 1 104 ? -0.195 2.326 30.617 1.00 89.62 104 ASN A N 1
ATOM 839 C CA . ASN A 1 104 ? -0.427 1.014 30.014 1.00 89.62 104 ASN A CA 1
ATOM 840 C C . ASN A 1 104 ? -0.531 1.086 28.478 1.00 89.62 104 ASN A C 1
ATOM 842 O O . ASN A 1 104 ? 0.056 0.259 27.776 1.00 89.62 104 ASN A O 1
ATOM 846 N N . LEU A 1 105 ? -1.222 2.095 27.932 1.00 89.31 105 LEU A N 1
ATOM 847 C CA . LEU A 1 105 ? -1.312 2.319 26.483 1.00 89.31 105 LEU A CA 1
ATOM 848 C C . LEU A 1 105 ? 0.050 2.671 25.870 1.00 89.31 105 LEU A C 1
ATOM 850 O O . LEU A 1 105 ? 0.366 2.206 24.776 1.00 89.31 105 LEU A O 1
ATOM 854 N N . ASN A 1 106 ? 0.869 3.460 26.568 1.00 91.44 106 ASN A N 1
ATOM 855 C CA . ASN A 1 106 ? 2.223 3.798 26.132 1.00 91.44 106 ASN A CA 1
ATOM 856 C C . ASN A 1 106 ? 3.145 2.571 26.113 1.00 91.44 106 ASN A C 1
ATOM 858 O O . ASN A 1 106 ? 3.935 2.414 25.180 1.00 91.44 106 ASN A O 1
ATOM 862 N N . ALA A 1 107 ? 3.051 1.698 27.119 1.00 89.81 107 ALA A N 1
ATOM 863 C CA . ALA A 1 107 ? 3.812 0.452 27.165 1.00 89.81 107 ALA A CA 1
ATOM 864 C C . ALA A 1 107 ? 3.410 -0.496 26.023 1.00 89.81 107 ALA A C 1
ATOM 866 O O . ALA A 1 107 ? 4.275 -0.995 25.302 1.00 89.81 107 ALA A O 1
ATOM 867 N N . MET A 1 108 ? 2.104 -0.669 25.804 1.00 88.62 108 MET A N 1
ATOM 868 C CA . MET A 1 108 ? 1.572 -1.485 24.711 1.00 88.62 108 MET A CA 1
ATOM 869 C C . MET A 1 108 ? 1.981 -0.936 23.340 1.00 88.62 108 MET A C 1
ATOM 871 O O . MET A 1 108 ? 2.498 -1.683 22.520 1.00 88.62 108 MET A O 1
ATOM 875 N N . ALA A 1 109 ? 1.868 0.376 23.112 1.00 88.00 109 ALA A N 1
ATOM 876 C CA . ALA A 1 109 ? 2.255 0.989 21.841 1.00 88.00 109 ALA A CA 1
ATOM 877 C C . ALA A 1 109 ? 3.741 0.775 21.492 1.00 88.00 109 ALA A C 1
ATOM 879 O O . ALA A 1 109 ? 4.078 0.640 20.317 1.00 88.00 109 ALA A O 1
ATOM 880 N N . LYS A 1 110 ? 4.632 0.733 22.494 1.00 88.12 110 LYS A N 1
ATOM 881 C CA . LYS A 1 110 ? 6.061 0.429 22.294 1.00 88.12 110 LYS A CA 1
ATOM 882 C C . LYS A 1 110 ? 6.303 -1.042 21.947 1.00 88.12 110 LYS A C 1
ATOM 884 O O . LYS A 1 110 ? 7.151 -1.315 21.097 1.00 88.12 110 LYS A O 1
ATOM 889 N N . SER A 1 111 ? 5.575 -1.959 22.588 1.00 88.75 111 SER A N 1
ATOM 890 C CA . SER A 1 111 ? 5.633 -3.389 22.257 1.00 88.75 111 SER A CA 1
ATOM 891 C C . SER A 1 111 ? 5.154 -3.615 20.828 1.00 88.75 111 SER A C 1
ATOM 893 O O . SER A 1 111 ? 5.933 -4.063 19.992 1.00 88.75 111 SER A O 1
ATOM 895 N N . ASP A 1 112 ? 3.938 -3.155 20.515 1.00 88.25 112 ASP A N 1
ATOM 896 C CA . ASP A 1 112 ? 3.327 -3.299 19.194 1.00 88.25 112 ASP A CA 1
ATOM 897 C C . ASP A 1 112 ? 4.218 -2.704 18.096 1.00 88.25 112 ASP A C 1
ATOM 899 O O . ASP A 1 112 ? 4.328 -3.271 17.016 1.00 88.25 112 ASP A O 1
ATOM 903 N N . TYR A 1 113 ? 4.881 -1.566 18.345 1.00 88.56 113 TYR A N 1
ATOM 904 C CA . TYR A 1 113 ? 5.799 -0.967 17.369 1.00 88.56 113 TYR A CA 1
ATOM 905 C C . TYR A 1 113 ? 6.928 -1.924 16.968 1.00 88.56 113 TYR A C 1
ATOM 907 O O . TYR A 1 113 ? 7.284 -1.994 15.793 1.00 88.56 113 TYR A O 1
ATOM 915 N N . THR A 1 114 ? 7.485 -2.642 17.943 1.00 88.19 114 THR A N 1
ATOM 916 C CA . THR A 1 114 ? 8.572 -3.599 17.715 1.00 88.19 114 THR A CA 1
ATOM 917 C C . THR A 1 114 ? 8.044 -4.842 17.010 1.00 88.19 114 THR A C 1
ATOM 919 O O . THR A 1 114 ? 8.614 -5.268 16.011 1.00 88.19 114 THR A O 1
ATOM 922 N N . ASP A 1 115 ? 6.921 -5.375 17.487 1.00 88.75 115 ASP A N 1
ATOM 923 C CA . ASP A 1 115 ? 6.343 -6.620 16.978 1.00 88.75 115 ASP A CA 1
ATOM 924 C C . ASP A 1 115 ? 5.758 -6.468 15.561 1.00 88.75 115 ASP A C 1
ATOM 926 O O . ASP A 1 115 ? 5.698 -7.431 14.804 1.00 88.75 115 ASP A O 1
ATOM 930 N N . MET A 1 116 ? 5.354 -5.254 15.174 1.00 88.44 116 MET A N 1
ATOM 931 C CA . MET A 1 116 ? 4.931 -4.926 13.806 1.00 88.44 116 MET A CA 1
ATOM 932 C C . MET A 1 116 ? 6.096 -4.689 12.831 1.00 88.44 116 MET A C 1
ATOM 934 O O . MET A 1 116 ? 5.827 -4.312 11.690 1.00 88.44 116 MET A O 1
ATOM 938 N N . GLU A 1 117 ? 7.356 -4.793 13.275 1.00 89.25 117 GLU A N 1
ATOM 939 C CA . GLU A 1 117 ? 8.546 -4.445 12.470 1.00 89.25 117 GLU A CA 1
ATOM 940 C C . GLU A 1 117 ? 8.425 -3.028 11.881 1.00 89.25 117 GLU A C 1
ATOM 942 O O . GLU A 1 117 ? 8.730 -2.728 10.720 1.00 89.25 117 GLU A O 1
ATOM 947 N N . LYS A 1 118 ? 7.865 -2.120 12.691 1.00 89.00 118 LYS A N 1
ATOM 948 C CA . LYS A 1 118 ? 7.410 -0.822 12.203 1.00 89.00 118 LYS A CA 1
ATOM 949 C C . LYS A 1 118 ? 8.566 0.096 11.808 1.00 89.00 118 LYS A C 1
ATOM 951 O O . LYS A 1 118 ? 8.352 1.051 11.065 1.00 89.00 118 LYS A O 1
ATOM 956 N N . ASP A 1 119 ? 9.775 -0.188 12.268 1.00 89.19 119 ASP A N 1
ATOM 957 C CA . ASP A 1 119 ? 10.987 0.501 11.855 1.00 89.19 119 ASP A CA 1
ATOM 958 C C . ASP A 1 119 ? 11.313 0.255 10.373 1.00 89.19 119 ASP A C 1
ATOM 960 O O . ASP A 1 119 ? 11.562 1.219 9.647 1.00 89.19 119 ASP A O 1
ATOM 964 N N . GLU A 1 120 ? 11.207 -0.981 9.882 1.00 90.06 120 GLU A N 1
ATOM 965 C CA . GLU A 1 120 ? 11.379 -1.281 8.453 1.00 90.06 120 GLU A CA 1
ATOM 966 C C . GLU A 1 120 ? 10.278 -0.623 7.609 1.00 90.06 120 GLU A C 1
ATOM 968 O O . GLU A 1 120 ? 10.543 0.051 6.608 1.00 90.06 120 GLU A O 1
ATOM 973 N N . VAL A 1 121 ? 9.031 -0.726 8.069 1.00 90.12 121 VAL A N 1
ATOM 974 C CA . VAL A 1 121 ? 7.872 -0.124 7.397 1.00 90.12 121 VAL A CA 1
ATOM 975 C C . VAL A 1 121 ? 7.973 1.403 7.348 1.00 90.12 121 VAL A C 1
ATOM 977 O O . VAL A 1 121 ? 7.639 2.017 6.331 1.00 90.12 121 VAL A O 1
ATOM 980 N N . ASP A 1 122 ? 8.434 2.041 8.426 1.00 90.50 122 ASP A N 1
ATOM 981 C CA . ASP A 1 122 ? 8.636 3.489 8.481 1.00 90.50 122 ASP A CA 1
ATOM 982 C C . ASP A 1 122 ? 9.765 3.931 7.552 1.00 90.50 122 ASP A C 1
ATOM 984 O O . ASP A 1 122 ? 9.633 4.969 6.899 1.00 90.50 122 ASP A O 1
ATOM 988 N N . PHE A 1 123 ? 10.844 3.151 7.437 1.00 90.56 123 PHE A N 1
ATOM 989 C CA . PHE A 1 123 ? 11.914 3.434 6.484 1.00 90.56 123 PHE A CA 1
ATOM 990 C C . PHE A 1 123 ? 11.374 3.503 5.050 1.00 90.56 123 PHE A C 1
ATOM 992 O O . PHE A 1 123 ? 11.553 4.520 4.369 1.00 90.56 123 PHE A O 1
ATOM 999 N N . ASP A 1 124 ? 10.654 2.468 4.616 1.00 89.38 124 ASP A N 1
ATOM 1000 C CA . ASP A 1 124 ? 10.075 2.397 3.272 1.00 89.38 124 ASP A CA 1
ATOM 1001 C C . ASP A 1 124 ? 9.023 3.493 3.048 1.00 89.38 124 ASP A C 1
ATOM 1003 O O . ASP A 1 124 ? 8.985 4.148 1.999 1.00 89.38 124 ASP A O 1
ATOM 1007 N N . TRP A 1 125 ? 8.199 3.770 4.060 1.00 90.06 125 TRP A N 1
ATOM 1008 C CA . TRP A 1 125 ? 7.188 4.820 3.994 1.00 90.06 125 TRP A CA 1
ATOM 1009 C C . TRP A 1 125 ? 7.791 6.228 3.882 1.00 90.06 125 TRP A C 1
ATOM 1011 O O . TRP A 1 125 ? 7.310 7.048 3.086 1.00 90.06 125 TRP A O 1
ATOM 1021 N N . ILE A 1 126 ? 8.840 6.532 4.654 1.00 90.00 126 ILE A N 1
ATOM 1022 C CA . ILE A 1 126 ? 9.558 7.812 4.581 1.00 90.00 126 ILE A CA 1
ATOM 1023 C C . ILE A 1 126 ? 10.259 7.926 3.229 1.00 90.00 126 ILE A C 1
ATOM 1025 O O . ILE A 1 126 ? 10.188 8.988 2.604 1.00 90.00 126 ILE A O 1
ATOM 1029 N N . TRP A 1 127 ? 10.874 6.847 2.740 1.00 89.50 127 TRP A N 1
ATOM 1030 C CA . TRP A 1 127 ? 11.520 6.821 1.430 1.00 89.50 127 TRP A CA 1
ATOM 1031 C C . TRP A 1 127 ? 10.532 7.193 0.313 1.00 89.50 127 TRP A C 1
ATOM 1033 O O . TRP A 1 127 ? 10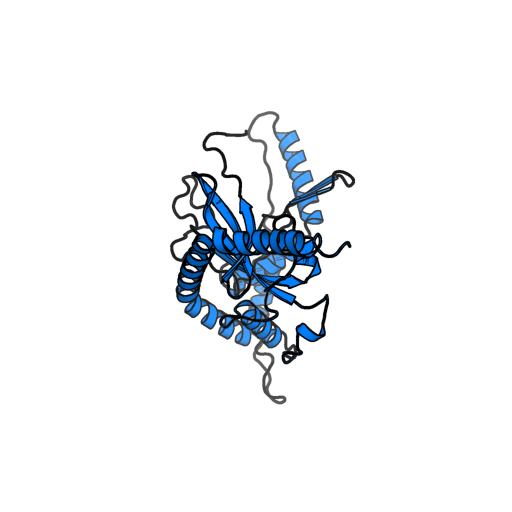.772 8.147 -0.436 1.00 89.50 127 TRP A O 1
ATOM 1043 N N . ASP A 1 128 ? 9.372 6.529 0.259 1.00 88.31 128 ASP A N 1
ATOM 1044 C CA . ASP A 1 128 ? 8.310 6.818 -0.715 1.00 88.31 128 ASP A CA 1
ATOM 1045 C C . ASP A 1 128 ? 7.767 8.251 -0.561 1.00 88.31 128 ASP A C 1
ATOM 1047 O O . ASP A 1 128 ? 7.502 8.959 -1.545 1.00 88.31 128 ASP A O 1
ATOM 1051 N N . THR A 1 129 ? 7.640 8.720 0.684 1.00 89.38 129 THR A N 1
ATOM 1052 C CA . THR A 1 129 ? 7.187 10.080 0.993 1.00 89.38 129 THR A CA 1
ATOM 1053 C C . THR A 1 129 ? 8.163 11.133 0.484 1.00 89.38 129 THR A C 1
ATOM 1055 O O . THR A 1 129 ? 7.728 12.085 -0.166 1.00 89.38 129 THR A O 1
ATOM 1058 N N . LEU A 1 130 ? 9.465 10.965 0.710 1.00 88.56 130 LEU A N 1
ATOM 1059 C CA . LEU A 1 130 ? 10.494 11.883 0.222 1.00 88.56 130 LEU A CA 1
ATOM 1060 C C . LEU A 1 130 ? 10.585 11.868 -1.303 1.00 88.56 130 LEU A C 1
ATOM 1062 O O . LEU A 1 130 ? 10.742 12.917 -1.930 1.00 88.56 130 LEU A O 1
ATOM 1066 N N . PHE A 1 131 ? 10.451 10.692 -1.914 1.00 85.38 131 PHE A N 1
ATOM 1067 C CA . PHE A 1 131 ? 10.623 10.539 -3.351 1.00 85.38 131 PHE A CA 1
ATOM 1068 C C . PHE A 1 131 ? 9.436 11.092 -4.158 1.00 85.38 131 PHE A C 1
ATOM 1070 O O . PHE A 1 131 ? 9.607 11.799 -5.159 1.00 85.38 131 PHE A O 1
ATOM 1077 N N . CYS A 1 132 ? 8.209 10.810 -3.712 1.00 83.00 132 CYS A N 1
ATOM 1078 C CA . CYS A 1 132 ? 6.983 11.109 -4.461 1.00 83.00 132 CYS A CA 1
ATOM 1079 C C . CYS A 1 132 ? 6.051 12.122 -3.794 1.00 83.00 132 CYS A C 1
ATOM 1081 O O . CYS A 1 132 ? 4.976 12.435 -4.331 1.00 83.00 132 CYS A O 1
ATOM 1083 N N . GLY A 1 133 ? 6.466 12.658 -2.646 1.00 84.25 133 GLY A N 1
ATOM 1084 C CA . GLY A 1 133 ? 5.690 13.564 -1.802 1.00 84.25 133 GLY A CA 1
ATOM 1085 C C . GLY A 1 133 ? 4.550 12.874 -1.050 1.00 84.25 133 GLY A C 1
ATOM 1086 O O . GLY A 1 133 ? 3.725 13.566 -0.455 1.00 84.25 133 GLY A O 1
ATOM 1087 N N . ARG A 1 134 ? 4.420 11.542 -1.159 1.00 83.44 134 ARG A N 1
ATOM 1088 C CA . ARG A 1 134 ? 3.362 10.732 -0.537 1.00 83.44 134 ARG A CA 1
ATOM 1089 C C . ARG A 1 134 ? 3.831 9.289 -0.364 1.00 83.44 134 ARG A C 1
ATOM 1091 O O . ARG A 1 134 ? 4.053 8.629 -1.371 1.00 83.44 134 ARG A O 1
ATOM 1098 N N . GLY A 1 135 ? 3.852 8.803 0.870 1.00 85.00 135 GLY A N 1
ATOM 1099 C CA . GLY A 1 135 ? 3.906 7.380 1.193 1.00 85.00 135 GLY A CA 1
ATOM 1100 C C . GLY A 1 135 ? 2.520 6.873 1.587 1.00 85.00 135 GLY A C 1
ATOM 1101 O O . GLY A 1 135 ? 1.749 7.577 2.250 1.00 85.00 135 GLY A O 1
ATOM 1102 N N . LEU A 1 136 ? 2.176 5.670 1.141 1.00 88.31 136 LEU A N 1
ATOM 1103 C CA . LEU A 1 136 ? 0.885 5.041 1.401 1.00 88.31 136 LEU A CA 1
ATOM 1104 C C . LEU A 1 136 ? 1.107 3.798 2.257 1.00 88.31 136 LEU A C 1
ATOM 1106 O O . LEU A 1 136 ? 1.860 2.923 1.857 1.00 88.31 136 LEU A O 1
ATOM 1110 N N . VAL A 1 137 ? 0.419 3.710 3.392 1.00 89.69 137 VAL A N 1
ATOM 1111 C CA . VAL A 1 137 ? 0.446 2.528 4.261 1.00 89.69 137 VAL A CA 1
ATOM 1112 C C . VAL A 1 137 ? -0.964 1.974 4.358 1.00 89.69 137 VAL A C 1
ATOM 1114 O O . VAL A 1 137 ? -1.915 2.713 4.639 1.00 89.69 137 VAL A O 1
ATOM 1117 N N . ALA A 1 138 ? -1.113 0.684 4.096 1.00 87.81 138 ALA A N 1
ATOM 1118 C CA . ALA A 1 138 ? -2.347 -0.035 4.332 1.00 87.81 138 ALA A CA 1
ATOM 1119 C C . ALA A 1 138 ? -2.298 -0.721 5.698 1.00 87.81 138 ALA A C 1
ATOM 1121 O O . ALA A 1 138 ? -1.323 -1.370 6.038 1.00 87.81 138 ALA A O 1
ATOM 1122 N N . LEU A 1 139 ? -3.383 -0.584 6.459 1.00 86.25 139 LEU A N 1
ATOM 1123 C CA . LEU A 1 139 ? -3.559 -1.159 7.800 1.00 86.25 139 LEU A CA 1
ATOM 1124 C C . LEU A 1 139 ? -4.779 -2.089 7.812 1.00 86.25 139 LEU A C 1
ATOM 1126 O O . LEU A 1 139 ? -5.671 -1.965 8.649 1.00 86.25 139 LEU A O 1
ATOM 1130 N N . HIS A 1 140 ? -4.911 -2.897 6.764 1.00 77.69 140 HIS A N 1
ATOM 1131 C CA . HIS A 1 140 ? -6.133 -3.649 6.490 1.00 77.69 140 HIS A CA 1
ATOM 1132 C C . HIS A 1 140 ? -6.054 -5.110 6.933 1.00 77.69 140 HIS A C 1
ATOM 1134 O O . HIS A 1 140 ? -7.098 -5.721 7.170 1.00 77.69 140 HIS A O 1
ATOM 1140 N N . GLU A 1 141 ? -4.843 -5.646 7.055 1.00 80.50 141 GLU A N 1
ATOM 1141 C CA . GLU A 1 141 ? -4.588 -6.973 7.591 1.00 80.50 141 GLU A CA 1
ATOM 1142 C C . GLU A 1 141 ? -4.331 -6.888 9.093 1.00 80.50 141 GLU A C 1
ATOM 1144 O O . GLU A 1 141 ? -3.846 -5.880 9.615 1.00 80.50 141 GLU A O 1
ATOM 1149 N N . TYR A 1 142 ? -4.753 -7.926 9.804 1.00 83.25 142 TYR A N 1
ATOM 1150 C CA . TYR A 1 142 ? -4.671 -7.981 11.252 1.00 83.25 142 TYR A CA 1
ATOM 1151 C C . TYR A 1 142 ? -4.411 -9.418 11.664 1.00 83.25 142 TYR A C 1
ATOM 1153 O O . TYR A 1 142 ? -5.244 -10.297 11.413 1.00 83.25 142 TYR A O 1
ATOM 1161 N N . GLU A 1 143 ? -3.272 -9.640 12.298 1.00 83.38 143 GLU A N 1
ATOM 1162 C CA . GLU A 1 143 ? -2.910 -10.931 12.841 1.00 83.38 143 GLU A CA 1
ATOM 1163 C C . GLU A 1 143 ? -3.710 -11.188 14.116 1.00 83.38 143 GLU A C 1
ATOM 1165 O O . GLU A 1 143 ? -3.850 -10.334 14.995 1.00 83.38 143 GLU A O 1
ATOM 1170 N N . ARG A 1 144 ? -4.312 -12.374 14.184 1.00 83.38 144 ARG A N 1
ATOM 1171 C CA . ARG A 1 144 ? -5.023 -12.851 15.368 1.00 83.38 144 ARG A CA 1
ATOM 1172 C C . ARG A 1 144 ? -4.495 -14.228 15.686 1.00 83.38 144 ARG A C 1
ATOM 1174 O O . ARG A 1 144 ? -5.036 -15.212 15.181 1.00 83.38 144 ARG A O 1
ATOM 1181 N N . ASP A 1 145 ? -3.493 -14.284 16.548 1.00 83.69 145 ASP A N 1
ATOM 1182 C CA . ASP A 1 145 ? -3.017 -15.534 17.117 1.00 83.69 145 ASP A CA 1
ATOM 1183 C C . ASP A 1 145 ? -3.290 -15.583 18.629 1.00 83.69 145 ASP A C 1
ATOM 1185 O O . ASP A 1 145 ? -2.468 -15.153 19.443 1.00 83.69 145 ASP A O 1
ATOM 1189 N N . PRO A 1 146 ? -4.438 -16.156 19.039 1.00 81.88 146 PRO A N 1
ATOM 1190 C CA . PRO A 1 146 ? -4.766 -16.331 20.447 1.00 81.88 146 PRO A CA 1
ATOM 1191 C C . PRO A 1 146 ? -3.790 -17.228 21.213 1.00 81.88 146 PRO A C 1
ATOM 1193 O O . PRO A 1 146 ? -3.775 -17.169 22.438 1.00 81.88 146 PRO A O 1
ATOM 1196 N N . LYS A 1 147 ? -3.019 -18.093 20.536 1.00 81.75 147 LYS A N 1
ATOM 1197 C CA . LYS A 1 147 ? -2.092 -19.018 21.207 1.00 81.75 147 LYS A CA 1
ATOM 1198 C C . LYS A 1 147 ? -0.821 -18.309 21.650 1.00 81.75 147 LYS A C 1
ATOM 1200 O O . LYS A 1 147 ? -0.318 -18.605 22.728 1.00 81.75 147 LYS A O 1
ATOM 1205 N N . ASN A 1 148 ? -0.349 -17.375 20.831 1.00 77.88 148 ASN A N 1
ATOM 1206 C CA . ASN A 1 148 ? 0.836 -16.567 21.106 1.00 77.88 148 ASN A CA 1
ATOM 1207 C C . ASN A 1 148 ? 0.489 -15.178 21.675 1.00 77.88 148 ASN A C 1
ATOM 1209 O O . ASN A 1 148 ? 1.386 -14.393 21.953 1.00 77.88 148 ASN A O 1
ATOM 1213 N N . ASN A 1 149 ? -0.804 -14.899 21.894 1.00 76.94 149 ASN A N 1
ATOM 1214 C CA . ASN A 1 149 ? -1.332 -13.619 22.375 1.00 76.94 149 ASN A CA 1
ATOM 1215 C C . ASN A 1 149 ? -0.965 -12.430 21.465 1.00 76.94 149 ASN A C 1
ATOM 1217 O O . ASN A 1 149 ? -0.789 -11.310 21.938 1.00 76.94 149 ASN A O 1
ATOM 1221 N N . ILE A 1 150 ? -0.866 -12.685 20.156 1.00 78.00 150 ILE A N 1
ATOM 1222 C CA . ILE A 1 150 ? -0.521 -11.683 19.146 1.00 78.00 150 ILE A CA 1
ATOM 1223 C C . ILE A 1 150 ? -1.812 -11.161 18.519 1.00 78.00 150 ILE A C 1
ATOM 1225 O O . ILE A 1 150 ? -2.593 -11.906 17.916 1.00 78.00 150 ILE A O 1
ATOM 1229 N N . PHE A 1 151 ? -2.036 -9.860 18.680 1.00 84.31 151 PHE A N 1
ATOM 1230 C CA . PHE A 1 151 ? -3.196 -9.146 18.157 1.00 84.31 151 PHE A CA 1
ATOM 1231 C C . PHE A 1 151 ? -2.749 -7.819 17.551 1.00 84.31 151 PHE A C 1
ATOM 1233 O O . PHE A 1 151 ? -3.019 -6.745 18.090 1.00 84.31 151 PHE A O 1
ATOM 1240 N N . LEU A 1 152 ? -2.060 -7.898 16.418 1.00 85.56 152 LEU A N 1
ATOM 1241 C CA . LEU A 1 152 ? -1.368 -6.760 15.826 1.00 85.56 152 LEU A CA 1
ATOM 1242 C C . LEU A 1 152 ? -1.886 -6.486 14.412 1.00 85.56 152 LEU A C 1
ATOM 1244 O O . LEU A 1 152 ? -2.182 -7.422 13.663 1.00 85.56 152 LEU A O 1
ATOM 1248 N N . PRO A 1 153 ? -2.034 -5.213 14.012 1.00 86.06 153 PRO A N 1
ATOM 1249 C CA . PRO A 1 153 ? -2.217 -4.897 12.607 1.00 86.06 153 PRO A CA 1
ATOM 1250 C C . PRO A 1 153 ? -0.933 -5.234 11.843 1.00 86.06 153 PRO A C 1
ATOM 1252 O O . PRO A 1 153 ? 0.158 -5.062 12.370 1.00 86.06 153 PRO A O 1
ATOM 1255 N N . ILE A 1 154 ? -1.072 -5.667 10.592 1.00 88.06 154 ILE A N 1
ATOM 1256 C CA . ILE A 1 154 ? 0.065 -5.897 9.695 1.00 88.06 154 ILE A CA 1
ATOM 1257 C C . ILE A 1 154 ? 0.125 -4.695 8.744 1.00 88.06 154 ILE A C 1
ATOM 1259 O O . ILE A 1 154 ? -0.689 -4.604 7.812 1.00 88.06 154 ILE A O 1
ATOM 1263 N N . PRO A 1 155 ? 0.984 -3.697 9.021 1.00 90.50 155 PRO A N 1
ATOM 1264 C CA . PRO A 1 155 ? 1.129 -2.545 8.152 1.00 90.50 155 PRO A CA 1
ATOM 1265 C C . PRO A 1 155 ? 1.893 -2.917 6.880 1.00 90.50 155 PRO A C 1
ATOM 1267 O O . PRO A 1 155 ? 2.937 -3.551 6.922 1.00 90.50 155 PRO A O 1
ATOM 1270 N N . GLU A 1 156 ? 1.396 -2.465 5.733 1.00 89.75 156 GLU A N 1
ATOM 1271 C CA . GLU A 1 156 ? 2.027 -2.722 4.438 1.00 89.75 156 GLU A CA 1
ATOM 1272 C C . GLU A 1 156 ? 2.230 -1.407 3.680 1.00 89.75 156 GLU A C 1
ATOM 1274 O O . GLU A 1 156 ? 1.271 -0.659 3.445 1.00 89.75 156 GLU A O 1
ATOM 1279 N N . VAL A 1 157 ? 3.464 -1.122 3.255 1.00 88.44 157 VAL A N 1
ATOM 1280 C CA . VAL A 1 157 ? 3.744 0.017 2.370 1.00 88.44 157 VAL A CA 1
ATOM 1281 C C . VAL A 1 157 ? 3.255 -0.308 0.959 1.00 88.44 157 VAL A C 1
ATOM 1283 O O . VAL A 1 157 ? 3.665 -1.278 0.323 1.00 88.44 157 VAL A O 1
ATOM 1286 N N . LEU A 1 158 ? 2.344 0.518 0.449 1.00 88.81 158 LEU A N 1
ATOM 1287 C CA . LEU A 1 158 ? 1.799 0.361 -0.892 1.00 88.81 158 LEU A CA 1
ATOM 1288 C C . LEU A 1 158 ? 2.684 1.075 -1.910 1.00 88.81 158 LEU A C 1
ATOM 1290 O O . LEU A 1 158 ? 2.848 2.292 -1.852 1.00 88.81 158 LEU A O 1
ATOM 1294 N N . ASP A 1 159 ? 3.116 0.339 -2.931 1.00 86.06 159 ASP A N 1
ATOM 1295 C CA . ASP A 1 159 ? 3.877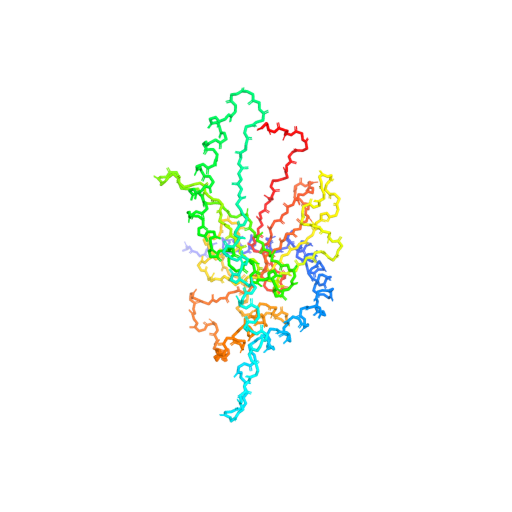 0.902 -4.043 1.00 86.06 159 ASP A CA 1
ATOM 1296 C C . ASP A 1 159 ? 3.125 2.045 -4.759 1.00 86.06 159 ASP A C 1
ATOM 1298 O O . ASP A 1 159 ? 2.128 1.836 -5.465 1.00 86.06 159 ASP A O 1
ATOM 1302 N N . PHE A 1 160 ? 3.666 3.259 -4.651 1.00 84.62 160 PHE A N 1
ATOM 1303 C CA . PHE A 1 160 ? 3.123 4.468 -5.273 1.00 84.62 160 PHE A CA 1
ATOM 1304 C C . PHE A 1 160 ? 3.066 4.424 -6.813 1.00 84.62 160 PHE A C 1
ATOM 1306 O O . PHE A 1 160 ? 2.294 5.184 -7.410 1.00 84.62 160 PHE A O 1
ATOM 1313 N N . LEU A 1 161 ? 3.864 3.573 -7.475 1.00 87.12 161 LEU A N 1
ATOM 1314 C CA . LEU A 1 161 ? 3.868 3.418 -8.937 1.00 87.12 161 LEU A CA 1
ATOM 1315 C C . LEU A 1 161 ? 2.733 2.525 -9.444 1.00 87.12 161 LEU A C 1
ATOM 1317 O O . LEU A 1 161 ? 2.335 2.627 -10.609 1.00 87.12 161 LEU A O 1
ATOM 1321 N N . SER A 1 162 ? 2.223 1.643 -8.586 1.00 86.88 162 SER A N 1
ATOM 1322 C CA . SER A 1 162 ? 1.171 0.687 -8.930 1.00 86.88 162 SER A CA 1
ATOM 1323 C C . SER A 1 162 ? -0.199 1.106 -8.388 1.00 86.88 162 SER A C 1
ATOM 1325 O O . SER A 1 162 ? -1.225 0.780 -8.992 1.00 86.88 162 SER A O 1
ATOM 1327 N N . PHE A 1 163 ? -0.224 1.876 -7.296 1.00 90.56 163 PHE A N 1
ATOM 1328 C CA . PHE A 1 163 ? -1.451 2.293 -6.633 1.00 90.56 163 PHE A CA 1
ATOM 1329 C C . PHE A 1 163 ? -2.229 3.362 -7.414 1.00 90.56 163 PHE A C 1
ATOM 1331 O O . PHE A 1 163 ? -1.766 4.480 -7.676 1.00 90.56 163 PHE A O 1
ATOM 1338 N N . LEU A 1 164 ? -3.481 3.038 -7.724 1.00 91.94 164 LEU A N 1
ATOM 1339 C CA . LEU A 1 164 ? -4.420 3.906 -8.412 1.00 91.94 164 LEU A CA 1
ATOM 1340 C C . LEU A 1 164 ? -5.545 4.358 -7.484 1.00 91.94 164 LEU A C 1
ATOM 1342 O O . LEU A 1 164 ? -6.060 3.587 -6.681 1.00 91.94 164 LEU A O 1
ATOM 1346 N N . ARG A 1 165 ? -5.971 5.615 -7.616 1.00 91.88 165 ARG A N 1
ATOM 1347 C CA . ARG A 1 165 ? -7.010 6.201 -6.758 1.00 91.88 165 ARG A CA 1
ATOM 1348 C C . ARG A 1 165 ? -7.954 7.109 -7.521 1.00 91.88 165 ARG A C 1
ATOM 1350 O O . ARG A 1 165 ? -7.589 7.676 -8.551 1.00 91.88 165 ARG A O 1
ATOM 1357 N N . ASP A 1 166 ? -9.143 7.304 -6.961 1.00 93.50 166 ASP A N 1
ATOM 1358 C CA . ASP A 1 166 ? -10.110 8.281 -7.450 1.00 93.50 166 ASP A CA 1
ATOM 1359 C C . ASP A 1 166 ? -9.471 9.683 -7.590 1.00 93.50 166 ASP A C 1
ATOM 1361 O O . ASP A 1 166 ? -9.015 10.256 -6.594 1.00 93.50 166 ASP A O 1
ATOM 1365 N N . PRO A 1 167 ? -9.458 10.271 -8.804 1.00 90.81 167 PRO A N 1
ATOM 1366 C CA . PRO A 1 167 ? -8.894 11.598 -9.057 1.00 90.81 167 PRO A CA 1
ATOM 1367 C C . PRO A 1 167 ? -9.483 12.718 -8.199 1.00 90.81 167 PRO A C 1
ATOM 1369 O O . PRO A 1 167 ? -8.808 13.710 -7.937 1.00 90.81 167 PRO A O 1
ATOM 1372 N N . LYS A 1 168 ? -10.746 12.575 -7.778 1.00 90.25 168 LYS A N 1
ATOM 1373 C CA . LYS A 1 168 ? -11.463 13.596 -7.001 1.00 90.25 168 LYS A CA 1
ATOM 1374 C C . LYS A 1 168 ? -11.288 13.444 -5.488 1.00 90.25 168 LYS A C 1
ATOM 1376 O O . LYS A 1 168 ? -11.791 14.280 -4.741 1.00 90.25 168 LYS A O 1
ATOM 1381 N N . ALA A 1 169 ? -10.608 12.394 -5.033 1.00 89.06 169 ALA A N 1
ATOM 1382 C CA . ALA A 1 169 ? -10.399 12.150 -3.615 1.00 89.06 169 ALA A CA 1
ATOM 1383 C C . ALA A 1 169 ? -9.366 13.123 -3.036 1.00 89.06 169 ALA A C 1
ATOM 1385 O O . ALA A 1 169 ? -8.256 13.253 -3.562 1.00 89.06 169 ALA A O 1
ATOM 1386 N N . THR A 1 170 ? -9.704 13.760 -1.915 1.00 84.12 170 THR A N 1
ATOM 1387 C CA . THR A 1 170 ? -8.742 14.542 -1.126 1.00 84.12 170 THR A CA 1
ATOM 1388 C C . THR A 1 170 ? -8.028 13.662 -0.104 1.00 84.12 170 THR A C 1
ATOM 1390 O O . THR A 1 170 ? -6.837 13.847 0.133 1.00 84.12 170 THR A O 1
ATOM 1393 N N . SER A 1 171 ? -8.715 12.656 0.444 1.00 82.69 171 SER A N 1
ATOM 1394 C CA . SER A 1 171 ? -8.143 11.634 1.324 1.00 82.69 171 SER A CA 1
ATOM 1395 C C . SER A 1 171 ? -8.856 10.289 1.141 1.00 82.69 171 SER A C 1
ATOM 1397 O O . SER A 1 171 ? -9.906 10.210 0.503 1.00 82.69 171 SER A O 1
ATOM 1399 N N . VAL A 1 172 ? -8.293 9.207 1.692 1.00 81.44 172 VAL A N 1
ATOM 1400 C CA . VAL A 1 172 ? -8.902 7.865 1.602 1.00 81.44 172 VAL A CA 1
ATOM 1401 C C . VAL A 1 172 ? -10.267 7.844 2.301 1.00 81.44 172 VAL A C 1
ATOM 1403 O O . VAL A 1 172 ? -11.263 7.442 1.703 1.00 81.44 172 VAL A O 1
ATOM 1406 N N . ASN A 1 173 ? -10.334 8.365 3.531 1.00 79.81 173 ASN A N 1
ATOM 1407 C CA . ASN A 1 173 ? -11.537 8.325 4.371 1.00 79.81 173 ASN A CA 1
ATOM 1408 C C . ASN A 1 173 ? -12.384 9.611 4.345 1.00 79.81 173 ASN A C 1
ATOM 1410 O O . ASN A 1 173 ? -13.487 9.627 4.888 1.00 79.81 173 ASN A O 1
ATOM 1414 N N . GLY A 1 174 ? -11.911 10.676 3.697 1.00 83.88 174 GLY A N 1
ATOM 1415 C CA . GLY A 1 174 ? -12.527 12.002 3.753 1.00 83.88 174 GLY A CA 1
ATOM 1416 C C . GLY A 1 174 ? -12.233 12.729 5.067 1.00 83.88 174 GLY A C 1
ATOM 1417 O O . GLY A 1 174 ? -11.371 12.327 5.848 1.00 83.88 174 GLY A O 1
ATOM 1418 N N . ASN A 1 175 ? -12.939 13.833 5.304 1.00 84.44 175 ASN A N 1
ATOM 1419 C CA . ASN A 1 175 ? -12.948 14.512 6.602 1.00 84.44 175 ASN A CA 1
ATOM 1420 C C . ASN A 1 175 ? -13.824 13.758 7.628 1.00 84.44 175 ASN A C 1
ATOM 1422 O O . ASN A 1 175 ? -14.411 12.727 7.311 1.00 84.44 175 ASN A O 1
ATOM 1426 N N . ARG A 1 176 ? -13.990 14.293 8.849 1.00 77.88 176 ARG A N 1
ATOM 1427 C CA . ARG A 1 176 ? -14.867 13.692 9.883 1.00 77.88 176 ARG A CA 1
ATOM 1428 C C . ARG A 1 176 ? -16.317 13.458 9.420 1.00 77.88 176 ARG A C 1
ATOM 1430 O O . ARG A 1 176 ? -16.997 12.606 9.974 1.00 77.88 176 ARG A O 1
ATOM 1437 N N . MET A 1 177 ? -16.786 14.185 8.402 1.00 79.81 177 MET A N 1
ATOM 1438 C CA . MET A 1 177 ? -18.113 14.001 7.797 1.00 79.81 177 MET A CA 1
ATOM 1439 C C . MET A 1 177 ? -18.102 13.102 6.547 1.00 79.81 177 MET A C 1
ATOM 1441 O O . MET A 1 177 ? -19.124 12.977 5.875 1.00 79.81 177 MET A O 1
ATOM 1445 N N . GLY A 1 178 ? -16.958 12.514 6.193 1.00 75.94 178 GLY A N 1
ATOM 1446 C CA . GLY A 1 178 ? -16.770 11.688 4.999 1.00 75.94 178 GLY A CA 1
ATOM 1447 C C . GLY A 1 178 ? -16.694 12.466 3.680 1.00 75.94 178 GLY A C 1
ATOM 1448 O O . GLY A 1 178 ? -16.655 11.857 2.612 1.00 75.94 178 GLY A O 1
ATOM 1449 N N . LYS A 1 179 ? -16.659 13.807 3.704 1.00 83.81 179 LYS A N 1
ATOM 1450 C CA . LYS A 1 179 ? -16.497 14.614 2.482 1.00 83.81 179 LYS A CA 1
ATOM 1451 C C . LYS A 1 179 ? -15.066 14.483 1.962 1.00 83.81 179 LYS A C 1
ATOM 1453 O O . LYS A 1 179 ? -14.117 14.584 2.737 1.00 83.81 179 LYS A O 1
ATOM 1458 N N . GLY A 1 180 ? -14.926 14.291 0.650 1.00 84.75 180 GLY A N 1
ATOM 1459 C CA . GLY A 1 180 ? -13.626 14.134 -0.013 1.00 84.75 180 GLY A CA 1
ATOM 1460 C C . GLY A 1 180 ? -13.016 12.730 0.079 1.00 84.75 180 GLY A C 1
ATOM 1461 O O . GLY A 1 180 ? -11.875 12.549 -0.341 1.00 84.75 180 GLY A O 1
ATOM 1462 N N . ALA A 1 181 ? -13.764 11.751 0.604 1.00 86.88 181 ALA A N 1
ATOM 1463 C CA . ALA A 1 181 ? -13.351 10.351 0.641 1.00 86.88 181 ALA A CA 1
ATOM 1464 C C . ALA A 1 181 ? -13.192 9.761 -0.766 1.00 86.88 181 ALA A C 1
ATOM 1466 O O . ALA A 1 181 ? -13.927 10.122 -1.692 1.00 86.88 181 ALA A O 1
ATOM 1467 N N . ALA A 1 182 ? -12.270 8.812 -0.915 1.00 90.12 182 ALA A N 1
ATOM 1468 C CA . ALA A 1 182 ? -12.085 8.102 -2.169 1.00 90.12 182 ALA A CA 1
ATOM 1469 C C . ALA A 1 182 ? -13.291 7.206 -2.470 1.00 90.12 182 ALA A C 1
ATOM 1471 O O . ALA A 1 182 ? -13.698 6.383 -1.647 1.00 90.12 182 ALA A O 1
ATOM 1472 N N . ARG A 1 183 ? -13.864 7.353 -3.672 1.00 90.81 183 ARG A N 1
ATOM 1473 C CA . ARG A 1 183 ? -14.961 6.483 -4.130 1.00 90.81 183 ARG A CA 1
ATOM 1474 C C . ARG A 1 183 ? -14.467 5.080 -4.460 1.00 90.81 183 ARG A C 1
ATOM 1476 O O . ARG A 1 183 ? -15.179 4.110 -4.207 1.00 90.81 183 ARG A O 1
ATOM 1483 N N . PHE A 1 184 ? -13.262 5.017 -5.016 1.00 93.75 184 PHE A N 1
ATOM 1484 C CA . PHE A 1 184 ? -12.570 3.798 -5.386 1.00 93.75 184 PHE A CA 1
ATOM 1485 C C . PHE A 1 184 ? -11.053 4.014 -5.379 1.00 93.75 184 PHE A C 1
ATOM 1487 O O . PHE A 1 184 ? -10.568 5.143 -5.530 1.00 93.75 184 PHE A O 1
ATOM 1494 N N . PHE A 1 185 ? -10.310 2.932 -5.201 1.00 93.94 185 PHE A N 1
ATOM 1495 C CA . PHE A 1 185 ? -8.853 2.875 -5.315 1.00 93.94 185 PHE A CA 1
ATOM 1496 C C . PHE A 1 185 ? -8.403 1.414 -5.340 1.00 93.94 185 PHE A C 1
ATOM 1498 O O . PHE A 1 185 ? -9.166 0.522 -4.981 1.00 93.94 185 PHE A O 1
ATOM 1505 N N . GLY A 1 186 ? -7.164 1.148 -5.719 1.00 92.56 186 GLY A N 1
ATOM 1506 C CA . GLY A 1 186 ? -6.628 -0.203 -5.701 1.00 92.56 186 GLY A CA 1
ATOM 1507 C C . GLY A 1 186 ? -5.301 -0.306 -6.423 1.00 92.56 186 GLY A C 1
ATOM 1508 O O . GLY A 1 186 ? -4.731 0.695 -6.856 1.00 92.56 186 GLY A O 1
ATOM 1509 N N . ARG A 1 187 ? -4.807 -1.529 -6.558 1.00 91.50 187 ARG A N 1
ATOM 1510 C CA . ARG A 1 187 ? -3.499 -1.812 -7.142 1.00 91.50 187 ARG A CA 1
ATOM 1511 C C . ARG A 1 187 ? -3.501 -3.165 -7.852 1.00 91.50 187 ARG A C 1
ATOM 1513 O O . ARG A 1 187 ? -4.265 -4.057 -7.483 1.00 91.50 187 ARG A O 1
ATOM 1520 N N . PRO A 1 188 ? -2.672 -3.339 -8.886 1.00 89.56 188 PRO A N 1
ATOM 1521 C CA . PRO A 1 188 ? -2.275 -4.672 -9.306 1.00 89.56 188 PRO A CA 1
ATOM 1522 C C . PRO A 1 188 ? -1.398 -5.310 -8.218 1.00 89.56 188 PRO A C 1
ATOM 1524 O O . PRO A 1 188 ? -0.555 -4.635 -7.633 1.00 89.56 188 PRO A O 1
ATOM 1527 N N . ILE A 1 189 ? -1.595 -6.599 -7.982 1.00 88.00 189 ILE A N 1
ATOM 1528 C CA . ILE A 1 189 ? -0.781 -7.464 -7.132 1.00 88.00 189 ILE A CA 1
ATOM 1529 C C . ILE A 1 189 ? -0.439 -8.726 -7.923 1.00 88.00 189 ILE A C 1
ATOM 1531 O O . ILE A 1 189 ? -1.150 -9.099 -8.862 1.00 88.00 189 ILE A O 1
ATOM 1535 N N . LYS A 1 190 ? 0.647 -9.385 -7.538 1.00 86.06 190 LYS A N 1
ATOM 1536 C CA . LYS A 1 190 ? 0.984 -10.716 -8.030 1.00 86.06 190 LYS A CA 1
ATOM 1537 C C . LYS A 1 190 ? 0.699 -11.718 -6.930 1.00 86.06 190 LYS A C 1
ATOM 1539 O O . LYS A 1 190 ? 1.021 -11.453 -5.778 1.00 86.06 190 LYS A O 1
ATOM 1544 N N . MET A 1 191 ? 0.078 -12.831 -7.286 1.00 85.12 191 MET A N 1
ATOM 1545 C CA . MET A 1 191 ? -0.158 -13.934 -6.361 1.00 85.12 191 MET A CA 1
ATOM 1546 C C . MET A 1 191 ? 0.224 -15.239 -7.044 1.00 85.12 191 MET A C 1
ATOM 1548 O O . MET A 1 191 ? -0.056 -15.426 -8.233 1.00 85.12 191 MET A O 1
ATOM 1552 N N . THR A 1 192 ? 0.842 -16.146 -6.300 1.00 84.75 192 THR A N 1
ATOM 1553 C CA . THR A 1 192 ? 1.103 -17.504 -6.774 1.00 84.75 192 THR A CA 1
ATOM 1554 C C . THR A 1 192 ? -0.176 -18.336 -6.760 1.00 84.75 192 THR A C 1
ATOM 1556 O O . THR A 1 192 ? -1.221 -17.944 -6.224 1.00 84.75 192 THR A O 1
ATOM 1559 N N . LYS A 1 193 ? -0.106 -19.540 -7.338 1.00 81.44 193 LYS A N 1
ATOM 1560 C CA . LYS A 1 193 ? -1.234 -20.475 -7.296 1.00 81.44 193 LYS A CA 1
ATOM 1561 C C . LYS A 1 193 ? -1.633 -20.846 -5.862 1.00 81.44 193 LYS A C 1
ATOM 1563 O O . LYS A 1 193 ? -2.806 -21.111 -5.607 1.00 81.44 193 LYS A O 1
ATOM 1568 N N . GLN A 1 194 ? -0.663 -20.923 -4.956 1.00 83.31 194 GLN A N 1
ATOM 1569 C CA . GLN A 1 194 ? -0.914 -21.285 -3.568 1.00 83.31 194 GLN A CA 1
ATOM 1570 C C . GLN A 1 194 ? -1.587 -20.124 -2.829 1.00 83.31 194 GLN A C 1
ATOM 1572 O O . GLN A 1 194 ? -2.646 -20.322 -2.241 1.00 83.31 194 GLN A O 1
ATOM 1577 N N . ASP A 1 195 ? -1.081 -18.902 -3.004 1.00 84.88 195 ASP A N 1
ATOM 1578 C CA . ASP A 1 195 ? -1.628 -17.709 -2.345 1.00 84.88 195 ASP A CA 1
ATOM 1579 C C . ASP A 1 195 ? -3.109 -17.498 -2.675 1.00 84.88 195 ASP A C 1
ATOM 1581 O O . ASP A 1 195 ? -3.918 -17.210 -1.802 1.00 84.88 195 ASP A O 1
ATOM 1585 N N . VAL A 1 196 ? -3.502 -17.680 -3.940 1.00 83.81 196 VAL A N 1
ATOM 1586 C CA . VAL A 1 196 ? -4.906 -17.526 -4.368 1.00 83.81 196 VAL A CA 1
ATOM 1587 C C . VAL A 1 196 ? -5.811 -18.606 -3.765 1.00 83.81 196 VAL A C 1
ATOM 1589 O O . VAL A 1 196 ? -6.985 -18.334 -3.521 1.00 83.81 196 VAL A O 1
ATOM 1592 N N . LYS A 1 197 ? -5.296 -19.821 -3.526 1.00 82.69 197 LYS A N 1
ATOM 1593 C CA . LYS A 1 197 ? -6.062 -20.898 -2.875 1.00 82.69 197 LYS A CA 1
ATOM 1594 C C . LYS A 1 197 ? -6.229 -20.666 -1.383 1.00 82.69 197 LYS A C 1
ATOM 1596 O O . LYS A 1 197 ? -7.298 -20.956 -0.854 1.00 82.69 197 LYS A O 1
ATOM 1601 N N . ASP A 1 198 ? -5.184 -20.165 -0.739 1.00 85.25 198 ASP A N 1
ATOM 1602 C CA . ASP A 1 198 ? -5.163 -19.947 0.704 1.00 85.25 198 ASP A CA 1
ATOM 1603 C C . ASP A 1 198 ? -5.880 -18.642 1.090 1.00 85.25 198 ASP A C 1
ATOM 1605 O O . ASP A 1 198 ? -6.260 -18.445 2.245 1.00 85.25 198 ASP A O 1
ATOM 1609 N N . HIS A 1 199 ? -6.130 -17.759 0.118 1.00 83.75 199 HIS A N 1
ATOM 1610 C CA . HIS A 1 199 ? -6.772 -16.479 0.361 1.00 83.75 199 HIS A CA 1
ATOM 1611 C C . HIS A 1 199 ? -8.261 -16.633 0.757 1.00 83.75 199 HIS A C 1
ATOM 1613 O O . HIS A 1 199 ? -9.090 -17.058 -0.055 1.00 83.75 199 HIS A O 1
ATOM 1619 N N . PRO A 1 200 ? -8.680 -16.157 1.946 1.00 83.69 200 PRO A N 1
ATOM 1620 C CA . PRO A 1 200 ? -9.989 -16.467 2.542 1.00 83.69 200 PRO A CA 1
ATOM 1621 C C . PRO A 1 200 ? -11.196 -15.867 1.804 1.00 83.69 200 PRO A C 1
ATOM 1623 O O . PRO A 1 200 ? -12.345 -16.228 2.064 1.00 83.69 200 PRO A O 1
ATOM 1626 N N . HIS A 1 201 ? -10.962 -14.895 0.922 1.00 84.69 201 HIS A N 1
ATOM 1627 C CA . HIS A 1 201 ? -12.012 -14.159 0.205 1.00 84.69 201 HIS A CA 1
ATOM 1628 C C . HIS A 1 201 ? -12.024 -14.393 -1.311 1.00 84.69 201 HIS A C 1
ATOM 1630 O O . HIS A 1 201 ? -12.830 -13.775 -2.016 1.00 84.69 201 HIS A O 1
ATOM 1636 N N . ILE A 1 202 ? -11.150 -15.269 -1.816 1.00 83.88 202 ILE A N 1
ATOM 1637 C CA . ILE A 1 202 ? -11.163 -15.709 -3.211 1.00 83.88 202 ILE A CA 1
ATOM 1638 C C . ILE A 1 202 ? -12.007 -16.981 -3.284 1.00 83.88 202 ILE A C 1
ATOM 1640 O O . ILE A 1 202 ? -11.726 -17.968 -2.615 1.00 83.88 202 ILE A O 1
ATOM 1644 N N . PHE A 1 203 ? -13.077 -16.938 -4.075 1.00 82.12 203 PHE A N 1
ATOM 1645 C CA . PHE A 1 203 ? -13.997 -18.067 -4.240 1.00 82.12 203 PHE A CA 1
ATOM 1646 C C . PHE A 1 203 ? -13.716 -18.873 -5.515 1.00 82.12 203 PHE A C 1
ATOM 1648 O O . PHE A 1 203 ? -14.141 -20.019 -5.610 1.00 82.12 203 PHE A O 1
ATOM 1655 N N . ASP A 1 204 ? -13.004 -18.301 -6.490 1.00 72.44 204 ASP A N 1
ATOM 1656 C CA . ASP A 1 204 ? -12.621 -18.972 -7.737 1.00 72.44 204 ASP A CA 1
ATOM 1657 C C . ASP A 1 204 ? -11.168 -19.467 -7.663 1.00 72.44 204 ASP A C 1
ATOM 1659 O O . ASP A 1 204 ? -10.258 -18.927 -8.295 1.00 72.44 204 ASP A O 1
ATOM 1663 N N . SER A 1 205 ? -10.949 -20.487 -6.831 1.00 64.38 205 SER A N 1
ATOM 1664 C CA . SER A 1 205 ? -9.638 -21.102 -6.570 1.00 64.38 205 SER A CA 1
ATOM 1665 C C . SER A 1 205 ? -9.278 -22.232 -7.548 1.00 64.38 205 SER A C 1
ATOM 1667 O O . SER A 1 205 ? -8.192 -22.813 -7.465 1.00 64.38 205 SER A O 1
ATOM 1669 N N . ASP A 1 206 ? -10.159 -22.531 -8.508 1.00 62.75 206 ASP A N 1
ATOM 1670 C CA . ASP A 1 206 ? -9.980 -23.604 -9.493 1.00 62.75 206 ASP A CA 1
ATOM 1671 C C . ASP A 1 206 ? -9.129 -23.180 -10.704 1.00 62.75 206 ASP A C 1
ATOM 1673 O O . ASP A 1 206 ? -8.789 -24.018 -11.544 1.00 62.75 206 ASP A O 1
ATOM 1677 N N . PHE A 1 207 ? -8.760 -21.894 -10.809 1.00 64.25 207 PHE A N 1
ATOM 1678 C CA . PHE A 1 207 ? -7.956 -21.291 -11.892 1.00 64.25 207 PHE A CA 1
ATOM 1679 C C . PHE A 1 207 ? -8.482 -21.540 -13.311 1.00 64.25 207 PHE A C 1
ATOM 1681 O O . PHE A 1 207 ? -7.808 -21.222 -14.297 1.00 64.25 207 PHE A O 1
ATOM 1688 N N . ARG A 1 208 ? -9.692 -22.088 -13.459 1.00 63.19 208 ARG A N 1
ATOM 1689 C CA . ARG A 1 208 ? -10.280 -22.388 -14.764 1.00 63.19 208 ARG A CA 1
ATOM 1690 C C . ARG A 1 208 ? -10.539 -21.072 -15.492 1.00 63.19 208 ARG A C 1
ATOM 1692 O O . ARG A 1 208 ? -11.407 -20.279 -15.127 1.00 63.19 208 ARG A O 1
ATOM 1699 N N . GLY A 1 209 ? -9.727 -20.822 -16.515 1.00 65.88 209 GLY A N 1
ATOM 1700 C CA . GLY A 1 209 ? -9.804 -19.620 -17.337 1.00 65.88 209 GLY A CA 1
ATOM 1701 C C . GLY A 1 209 ? -9.043 -18.407 -16.800 1.00 65.88 209 GLY A C 1
ATOM 1702 O O . GLY A 1 209 ? -9.208 -17.340 -17.381 1.00 65.88 209 GLY A O 1
ATOM 1703 N N . ILE A 1 210 ? -8.217 -18.525 -15.751 1.00 73.56 210 ILE A N 1
ATOM 1704 C CA . ILE A 1 210 ? -7.271 -17.463 -15.365 1.00 73.56 210 ILE A CA 1
ATOM 1705 C C . ILE A 1 210 ? -6.027 -17.580 -16.252 1.00 73.56 210 ILE A C 1
ATOM 1707 O O . ILE A 1 210 ? -5.381 -18.624 -16.303 1.00 73.56 210 ILE A O 1
ATOM 1711 N N . LYS A 1 211 ? -5.701 -16.515 -16.984 1.00 72.31 211 LYS A N 1
ATOM 1712 C CA . LYS A 1 211 ? -4.519 -16.462 -17.846 1.00 72.31 211 LYS A CA 1
ATOM 1713 C C . LYS A 1 211 ? -3.282 -16.118 -17.019 1.00 72.31 211 LYS A C 1
ATOM 1715 O O . LYS A 1 211 ? -3.317 -15.196 -16.210 1.00 72.31 211 LYS A O 1
ATOM 1720 N N . VAL A 1 212 ? -2.196 -16.850 -17.264 1.00 68.31 212 VAL A N 1
ATOM 1721 C CA . VAL A 1 212 ? -0.868 -16.557 -16.711 1.00 68.31 212 VAL A CA 1
ATOM 1722 C C . VAL A 1 212 ? -0.257 -15.395 -17.498 1.00 68.31 212 VAL A C 1
ATOM 1724 O O . VAL A 1 212 ? -0.204 -15.445 -18.730 1.00 68.31 212 VAL A O 1
ATOM 1727 N N . GLY A 1 213 ? 0.218 -14.372 -16.788 1.00 61.12 213 GLY A N 1
ATOM 1728 C CA . GLY A 1 213 ? 1.003 -13.271 -17.348 1.00 61.12 213 GLY A CA 1
ATOM 1729 C C . GLY A 1 213 ? 0.284 -11.930 -17.562 1.00 61.12 213 GLY A C 1
ATOM 1730 O O . GLY A 1 213 ? -0.942 -11.809 -17.543 1.00 61.12 213 GLY A O 1
ATOM 1731 N N . GLY A 1 214 ? 1.126 -10.919 -17.804 1.00 56.09 214 GLY A N 1
ATOM 1732 C CA . GLY A 1 214 ? 0.795 -9.494 -17.828 1.00 56.09 214 GLY A CA 1
ATOM 1733 C C . GLY A 1 214 ? -0.190 -9.063 -18.897 1.00 56.09 214 GLY A C 1
ATOM 1734 O O . GLY A 1 214 ? 0.035 -9.242 -20.093 1.00 56.09 214 GLY A O 1
ATOM 1735 N N . GLY A 1 215 ? -1.235 -8.370 -18.450 1.00 56.53 215 GLY A N 1
ATOM 1736 C CA . GLY A 1 215 ? -2.092 -7.581 -19.320 1.00 56.53 215 GLY A CA 1
ATOM 1737 C C . GLY A 1 215 ? -1.379 -6.387 -19.966 1.00 56.53 215 GLY A C 1
ATOM 1738 O O . GLY A 1 215 ? -0.349 -5.902 -19.500 1.00 56.53 215 GLY A O 1
ATOM 1739 N N . THR A 1 216 ? -2.007 -5.821 -20.992 1.00 50.16 216 THR A N 1
ATOM 1740 C CA . THR A 1 216 ? -1.573 -4.685 -21.829 1.00 50.16 216 THR A CA 1
ATOM 1741 C C . THR A 1 216 ? -1.175 -3.428 -21.025 1.00 50.16 216 THR A C 1
ATOM 1743 O O . THR A 1 216 ? -0.483 -2.540 -21.523 1.00 50.16 216 THR A O 1
ATOM 1746 N N . ARG A 1 217 ? -1.594 -3.334 -19.754 1.00 58.56 217 ARG A N 1
ATOM 1747 C CA . ARG A 1 217 ? -1.261 -2.255 -18.806 1.00 58.56 217 ARG A CA 1
ATOM 1748 C C . ARG A 1 217 ? -0.597 -2.802 -17.535 1.00 58.56 217 ARG A C 1
ATOM 1750 O O . ARG A 1 217 ? -1.110 -2.601 -16.437 1.00 58.56 217 ARG A O 1
ATOM 1757 N N . ALA A 1 218 ? 0.536 -3.483 -17.677 1.00 67.44 218 ALA A N 1
ATOM 1758 C CA . ALA A 1 218 ? 1.317 -3.995 -16.550 1.00 67.44 218 ALA A CA 1
ATOM 1759 C C . ALA A 1 218 ? 2.044 -2.859 -15.795 1.00 67.44 218 ALA A C 1
ATOM 1761 O O . ALA A 1 218 ? 3.246 -2.650 -15.948 1.00 67.44 218 ALA A O 1
ATOM 1762 N N . LEU A 1 219 ? 1.297 -2.076 -15.007 1.00 73.25 219 LEU A N 1
ATOM 1763 C CA . LEU A 1 219 ? 1.860 -1.047 -14.121 1.00 73.25 219 LEU A CA 1
ATOM 1764 C C . LEU A 1 219 ? 2.890 -1.637 -13.159 1.00 73.25 219 LEU A C 1
ATOM 1766 O O . LEU A 1 219 ? 3.963 -1.069 -13.000 1.00 73.25 219 LEU A O 1
ATOM 1770 N N . LEU A 1 220 ? 2.568 -2.793 -12.582 1.00 72.81 220 LEU A N 1
ATOM 1771 C CA . LEU A 1 220 ? 3.427 -3.496 -11.640 1.00 72.81 220 LEU A CA 1
ATOM 1772 C C . LEU A 1 220 ? 4.749 -3.916 -12.288 1.00 72.81 220 LEU A C 1
ATOM 1774 O O . LEU A 1 220 ? 5.810 -3.621 -11.750 1.00 72.81 220 LEU A O 1
ATOM 1778 N N . GLN A 1 221 ? 4.699 -4.484 -13.496 1.00 75.56 221 GLN A N 1
ATOM 1779 C CA . GLN A 1 221 ? 5.909 -4.829 -14.243 1.00 75.56 221 GLN A CA 1
ATOM 1780 C C . GLN A 1 221 ? 6.764 -3.585 -14.539 1.00 75.56 221 GLN A C 1
ATOM 1782 O O . GLN A 1 221 ? 7.970 -3.600 -14.325 1.00 75.56 221 GLN A O 1
ATOM 1787 N N . LYS A 1 222 ? 6.149 -2.478 -14.978 1.00 77.88 222 LYS A N 1
ATOM 1788 C CA . LYS A 1 222 ? 6.880 -1.222 -15.229 1.00 77.88 222 LYS A CA 1
ATOM 1789 C C . LYS A 1 222 ? 7.515 -0.648 -13.961 1.00 77.88 222 LYS A C 1
ATOM 1791 O O . LYS A 1 222 ? 8.606 -0.088 -14.038 1.00 77.88 222 LYS A O 1
ATOM 1796 N N . ALA A 1 223 ? 6.830 -0.757 -12.824 1.00 77.31 223 ALA A N 1
ATOM 1797 C CA . ALA A 1 223 ? 7.344 -0.322 -11.532 1.00 77.31 223 ALA A CA 1
ATOM 1798 C C . ALA A 1 223 ? 8.550 -1.168 -11.098 1.00 77.31 223 ALA A C 1
ATOM 1800 O O . ALA A 1 223 ? 9.588 -0.608 -10.748 1.00 77.31 223 ALA A O 1
ATOM 1801 N N . GLN A 1 224 ? 8.441 -2.497 -11.201 1.00 76.56 224 GLN A N 1
ATOM 1802 C CA . GLN A 1 224 ? 9.527 -3.440 -10.920 1.00 76.56 224 GLN A CA 1
ATOM 1803 C C . GLN A 1 224 ? 10.742 -3.183 -11.818 1.00 76.56 224 GLN A C 1
ATOM 1805 O O . GLN A 1 224 ? 11.826 -2.915 -11.312 1.00 76.56 224 GLN A O 1
ATOM 1810 N N . GLU A 1 225 ? 10.551 -3.120 -13.139 1.00 77.12 225 GLU A N 1
ATOM 1811 C CA . GLU A 1 225 ? 11.633 -2.850 -14.097 1.00 77.12 225 GLU A CA 1
ATOM 1812 C C . GLU A 1 225 ? 12.345 -1.516 -13.812 1.00 77.12 225 GLU A C 1
ATOM 1814 O O . GLU A 1 225 ? 13.566 -1.404 -13.960 1.00 77.12 225 GLU A O 1
ATOM 1819 N N . ALA A 1 226 ? 11.599 -0.484 -13.406 1.00 74.19 226 ALA A N 1
ATOM 1820 C CA . ALA A 1 226 ? 12.174 0.811 -13.064 1.00 74.19 226 ALA A CA 1
ATOM 1821 C C . ALA A 1 226 ? 12.992 0.763 -11.766 1.00 74.19 226 ALA A C 1
ATOM 1823 O O . ALA A 1 226 ? 14.070 1.360 -11.727 1.00 74.19 226 ALA A O 1
ATOM 1824 N N . ARG A 1 227 ? 12.530 0.026 -10.747 1.00 72.56 227 ARG A N 1
ATOM 1825 C CA . ARG A 1 227 ? 13.296 -0.223 -9.516 1.00 72.56 227 ARG A CA 1
ATOM 1826 C C . ARG A 1 227 ? 14.550 -1.040 -9.787 1.00 72.56 227 ARG A C 1
ATOM 1828 O O . ARG A 1 227 ? 15.625 -0.623 -9.375 1.00 72.56 227 ARG A O 1
ATOM 1835 N N . ASP A 1 228 ? 14.442 -2.132 -10.536 1.00 70.81 228 ASP A N 1
ATOM 1836 C CA . ASP A 1 228 ? 15.588 -2.971 -10.894 1.00 70.81 228 ASP A CA 1
ATOM 1837 C C . ASP A 1 228 ? 16.639 -2.167 -11.660 1.00 70.81 228 ASP A C 1
ATOM 1839 O O . ASP A 1 228 ? 17.832 -2.239 -11.366 1.00 70.81 228 ASP A O 1
ATOM 1843 N N . THR A 1 229 ? 16.191 -1.318 -12.589 1.00 71.00 229 THR A N 1
ATOM 1844 C CA . THR A 1 229 ? 17.076 -0.394 -13.305 1.00 71.00 229 THR A CA 1
ATOM 1845 C C . THR A 1 229 ? 17.767 0.579 -12.348 1.00 71.00 229 THR A C 1
ATOM 1847 O O . THR A 1 229 ? 18.976 0.774 -12.467 1.00 71.00 229 THR A O 1
ATOM 1850 N N . ALA A 1 230 ? 17.026 1.177 -11.409 1.00 66.38 230 ALA A N 1
ATOM 1851 C CA . ALA A 1 230 ? 17.580 2.102 -10.422 1.00 66.38 230 ALA A CA 1
ATOM 1852 C C . ALA A 1 230 ? 18.559 1.405 -9.460 1.00 66.38 230 ALA A C 1
ATOM 1854 O O . ALA A 1 230 ? 19.589 1.965 -9.105 1.00 66.38 230 ALA A O 1
ATOM 1855 N N . GLN A 1 231 ? 18.303 0.156 -9.086 1.00 64.44 231 GLN A N 1
ATOM 1856 C CA . GLN A 1 231 ? 19.173 -0.630 -8.207 1.00 64.44 231 GLN A CA 1
ATOM 1857 C C . GLN A 1 231 ? 20.346 -1.294 -8.948 1.00 64.44 231 GLN A C 1
ATOM 1859 O O . GLN A 1 231 ? 21.107 -2.050 -8.351 1.00 64.44 231 GLN A O 1
ATOM 1864 N N . GLY A 1 232 ? 20.499 -1.052 -10.254 1.00 61.34 232 GLY A N 1
ATOM 1865 C CA . GLY A 1 232 ? 21.565 -1.650 -11.059 1.00 61.34 232 GLY A CA 1
ATOM 1866 C C . GLY A 1 232 ? 21.405 -3.155 -11.303 1.00 61.34 232 GLY A C 1
ATOM 1867 O O . GLY A 1 232 ? 22.330 -3.785 -11.819 1.00 61.34 232 GLY A O 1
ATOM 1868 N N . ARG A 1 233 ? 20.241 -3.732 -10.987 1.00 67.00 233 ARG A N 1
ATOM 1869 C CA . ARG A 1 233 ? 19.926 -5.142 -11.231 1.00 67.00 233 ARG A CA 1
ATOM 1870 C C . ARG A 1 233 ? 19.757 -5.387 -12.732 1.00 67.00 233 ARG A C 1
ATOM 1872 O O . ARG A 1 233 ? 19.340 -4.510 -13.496 1.00 67.00 233 ARG A O 1
ATOM 1879 N N . G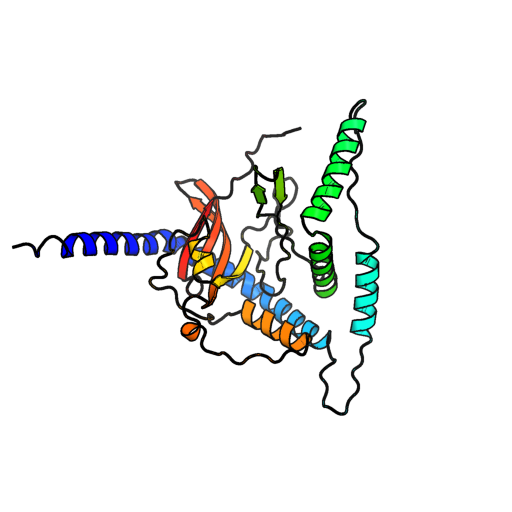LN A 1 234 ? 20.124 -6.583 -13.190 1.00 64.56 234 GLN A N 1
ATOM 1880 C CA . GLN A 1 234 ? 19.795 -6.994 -14.552 1.00 64.56 234 GLN A CA 1
ATOM 1881 C C . GLN A 1 234 ? 18.294 -7.261 -14.626 1.00 64.56 234 GLN A C 1
ATOM 1883 O O . GLN A 1 234 ? 17.780 -8.085 -13.878 1.00 64.56 234 GLN A O 1
ATOM 1888 N N . ILE A 1 235 ? 17.610 -6.584 -15.552 1.00 64.25 235 ILE A N 1
ATOM 1889 C CA . ILE A 1 235 ? 16.229 -6.919 -15.896 1.00 64.25 235 ILE A CA 1
ATOM 1890 C C . ILE A 1 235 ? 16.266 -8.332 -16.471 1.00 64.25 235 ILE A C 1
ATOM 1892 O O . ILE A 1 235 ? 16.782 -8.537 -17.576 1.00 64.25 235 ILE A O 1
ATOM 1896 N N . GLN A 1 236 ? 15.762 -9.307 -15.718 1.00 59.03 236 GLN A N 1
ATOM 1897 C CA . GLN A 1 236 ? 15.605 -10.650 -16.248 1.00 59.03 236 GLN A CA 1
ATOM 1898 C C . GLN A 1 236 ? 14.589 -10.586 -17.391 1.00 59.03 236 GLN A C 1
ATOM 1900 O O . GLN A 1 236 ? 13.465 -10.102 -17.238 1.00 59.03 236 GLN A O 1
ATOM 1905 N N . LYS A 1 237 ? 15.015 -10.993 -18.591 1.00 54.28 237 LYS A N 1
ATOM 1906 C CA . LYS A 1 237 ? 14.096 -11.130 -19.723 1.00 54.28 237 LYS A CA 1
ATOM 1907 C C . LYS A 1 237 ? 13.086 -12.213 -19.366 1.00 54.28 237 LYS A C 1
ATOM 1909 O O . LYS A 1 237 ? 13.489 -13.227 -18.820 1.00 54.28 237 LYS A O 1
ATOM 1914 N N . LYS A 1 238 ? 11.815 -11.975 -19.714 1.00 55.19 238 LYS A N 1
ATOM 1915 C CA . LYS A 1 238 ? 10.664 -12.870 -19.510 1.00 55.19 238 LYS A CA 1
ATOM 1916 C C . LYS A 1 238 ? 11.011 -14.331 -19.819 1.00 55.19 238 LYS A C 1
ATOM 1918 O O . LYS A 1 238 ? 10.846 -14.772 -20.956 1.00 55.19 238 LYS A O 1
ATOM 1923 N N . GLU A 1 239 ? 11.460 -15.075 -18.818 1.00 56.47 239 GLU A N 1
ATOM 1924 C CA . GLU A 1 239 ? 11.292 -16.517 -18.820 1.00 56.47 239 GLU A CA 1
ATOM 1925 C C . GLU A 1 239 ? 9.795 -16.789 -18.662 1.00 56.47 239 GLU A C 1
ATOM 1927 O O . GLU A 1 239 ? 9.045 -15.987 -18.097 1.00 56.47 239 GLU A O 1
ATOM 1932 N N . SER A 1 240 ? 9.311 -17.850 -19.298 1.00 60.25 240 SER A N 1
ATOM 1933 C CA . SER A 1 240 ? 7.881 -18.127 -19.301 1.00 60.25 240 SER A CA 1
ATOM 1934 C C . SER A 1 240 ? 7.448 -18.532 -17.893 1.00 60.25 240 SER A C 1
ATOM 1936 O O . SER A 1 240 ? 7.774 -19.629 -17.459 1.00 60.25 240 SER A O 1
ATOM 1938 N N . GLU A 1 241 ? 6.673 -17.685 -17.210 1.00 66.88 241 GLU A N 1
ATOM 1939 C CA . GLU A 1 241 ? 6.017 -17.996 -15.922 1.00 66.88 241 GLU A CA 1
ATOM 1940 C C . GLU A 1 241 ? 5.285 -19.350 -15.953 1.00 66.88 241 GLU A C 1
ATOM 1942 O O . GLU A 1 241 ? 5.244 -20.082 -14.971 1.00 66.88 241 GLU A O 1
ATOM 1947 N N . LEU A 1 242 ? 4.763 -19.743 -17.122 1.00 63.16 242 LEU A N 1
ATOM 1948 C CA . LEU A 1 242 ? 4.113 -21.040 -17.333 1.00 63.16 242 LEU A CA 1
ATOM 1949 C C . LEU A 1 242 ? 5.045 -22.233 -17.064 1.00 63.16 242 LEU A C 1
ATOM 1951 O O . LEU A 1 242 ? 4.569 -23.290 -16.656 1.00 63.16 242 LEU A O 1
ATOM 1955 N N . ALA A 1 243 ? 6.355 -22.076 -17.273 1.00 66.69 243 ALA A N 1
ATOM 1956 C CA . ALA A 1 243 ? 7.345 -23.116 -17.009 1.00 66.69 243 ALA A CA 1
ATOM 1957 C C . ALA A 1 243 ? 7.620 -23.312 -15.506 1.00 66.69 243 ALA A C 1
ATOM 1959 O O . ALA A 1 243 ? 8.162 -24.347 -15.126 1.00 66.69 243 ALA A O 1
ATOM 1960 N N . LEU A 1 244 ? 7.205 -22.368 -14.650 1.00 71.31 244 LEU A N 1
ATOM 1961 C CA . LEU A 1 244 ? 7.367 -22.441 -13.191 1.00 71.31 244 LEU A CA 1
ATOM 1962 C C . LEU A 1 244 ? 6.272 -23.279 -12.504 1.00 71.31 244 LEU A C 1
ATOM 1964 O O . LEU A 1 244 ? 6.353 -23.562 -11.306 1.00 71.31 244 LEU A O 1
ATOM 1968 N N . GLY A 1 245 ? 5.251 -23.718 -13.250 1.00 74.62 245 GLY A N 1
ATOM 1969 C CA . GLY A 1 245 ? 4.232 -24.651 -12.771 1.00 74.62 245 GLY A CA 1
ATOM 1970 C C . GLY A 1 245 ? 3.421 -24.104 -11.592 1.00 74.62 245 GLY A C 1
ATOM 1971 O O . GLY A 1 245 ? 2.594 -23.211 -11.759 1.00 74.62 245 GLY A O 1
ATOM 1972 N N . VAL A 1 246 ? 3.609 -24.677 -10.399 1.00 72.62 246 VAL A N 1
ATOM 1973 C CA . VAL A 1 246 ? 2.892 -24.266 -9.171 1.00 72.62 246 VAL A CA 1
ATOM 1974 C C . VAL A 1 246 ? 3.330 -22.879 -8.695 1.00 72.62 246 VAL A C 1
ATOM 1976 O O . VAL A 1 246 ? 2.513 -22.147 -8.140 1.00 72.62 246 VAL A O 1
ATOM 1979 N N . ASN A 1 247 ? 4.575 -22.500 -8.988 1.00 78.06 247 ASN A N 1
ATOM 1980 C CA . ASN A 1 247 ? 5.153 -21.212 -8.609 1.00 78.06 247 ASN A CA 1
ATOM 1981 C C . ASN A 1 247 ? 4.875 -20.110 -9.638 1.00 78.06 247 ASN A C 1
ATOM 1983 O O . ASN A 1 247 ? 5.404 -19.015 -9.503 1.00 78.06 247 ASN A O 1
ATOM 1987 N N . ALA A 1 248 ? 4.075 -20.394 -10.671 1.00 78.06 248 ALA A N 1
ATOM 1988 C CA . ALA A 1 248 ? 3.686 -19.387 -11.645 1.00 78.06 248 ALA A CA 1
ATOM 1989 C C . ALA A 1 248 ? 2.909 -18.253 -10.963 1.00 78.06 248 ALA A C 1
ATOM 1991 O O . ALA A 1 248 ? 1.959 -18.503 -10.207 1.00 78.06 248 ALA A O 1
ATOM 1992 N N . GLU A 1 249 ? 3.286 -17.016 -11.272 1.00 80.44 249 GLU A N 1
ATOM 1993 C CA . GLU A 1 249 ? 2.607 -15.831 -10.763 1.00 80.44 249 GLU A CA 1
ATOM 1994 C C . GLU A 1 249 ? 1.438 -15.411 -11.665 1.00 80.44 249 GLU A C 1
ATOM 1996 O O . GLU A 1 249 ? 1.504 -15.443 -12.900 1.00 80.44 249 GLU A O 1
ATOM 2001 N N . TYR A 1 250 ? 0.354 -14.960 -11.036 1.00 82.38 250 TYR A N 1
ATOM 2002 C CA . TYR A 1 250 ? -0.831 -14.436 -11.706 1.00 82.38 250 TYR A CA 1
ATOM 2003 C C . TYR A 1 250 ? -1.017 -12.956 -11.384 1.00 82.38 250 TYR A C 1
ATOM 2005 O O . TYR A 1 250 ? -0.969 -12.547 -10.223 1.00 82.38 250 TYR A O 1
ATOM 2013 N N . ASP A 1 251 ? -1.291 -12.154 -12.415 1.00 84.62 251 ASP A N 1
ATOM 2014 C CA . ASP A 1 251 ? -1.612 -10.739 -12.249 1.00 84.62 251 ASP A CA 1
ATOM 2015 C C . ASP A 1 251 ? -3.072 -10.566 -11.822 1.00 84.62 251 ASP A C 1
ATOM 2017 O O . ASP A 1 251 ? -4.011 -10.759 -12.605 1.00 84.62 251 ASP A O 1
ATOM 2021 N N . ILE A 1 252 ? -3.257 -10.147 -10.576 1.00 88.81 252 ILE A N 1
ATOM 2022 C CA . ILE A 1 252 ? -4.562 -9.902 -9.970 1.00 88.81 252 ILE A CA 1
ATOM 2023 C C . ILE A 1 252 ? -4.689 -8.410 -9.689 1.00 88.81 252 ILE A C 1
ATOM 2025 O O . ILE A 1 252 ? -3.753 -7.739 -9.278 1.00 88.81 252 ILE A O 1
ATOM 2029 N N . THR A 1 253 ? -5.857 -7.837 -9.949 1.00 91.12 253 THR A N 1
ATOM 2030 C CA . THR A 1 253 ? -6.167 -6.473 -9.521 1.00 91.12 253 THR A CA 1
ATOM 2031 C C . THR A 1 253 ? -6.958 -6.536 -8.232 1.00 91.12 253 THR A C 1
ATOM 2033 O O . THR A 1 253 ? -8.069 -7.059 -8.220 1.00 91.12 253 THR A O 1
ATOM 2036 N N . GLU A 1 254 ? -6.401 -5.961 -7.177 1.00 92.62 254 GLU A N 1
ATOM 2037 C CA . GLU A 1 254 ? -7.116 -5.671 -5.948 1.00 92.62 254 GLU A CA 1
ATOM 2038 C C . GLU A 1 254 ? -7.771 -4.293 -6.066 1.00 92.62 254 GLU A C 1
ATOM 2040 O O . GLU A 1 254 ? -7.112 -3.299 -6.388 1.00 92.62 254 GLU A O 1
ATOM 2045 N N . TRP A 1 255 ? -9.077 -4.214 -5.815 1.00 94.56 255 TRP A N 1
ATOM 2046 C CA . TRP A 1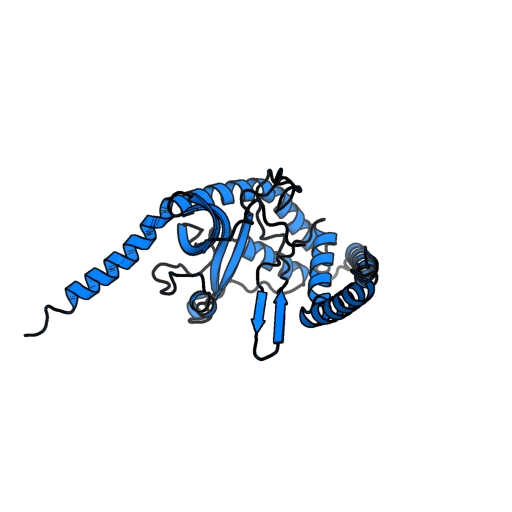 255 ? -9.834 -2.982 -5.995 1.00 94.56 255 TRP A CA 1
ATOM 2047 C C . TRP A 1 255 ? -10.865 -2.757 -4.896 1.00 94.56 255 TRP A C 1
ATOM 2049 O O . TRP A 1 255 ? -11.661 -3.634 -4.573 1.00 94.56 255 TRP A O 1
ATOM 2059 N N . HIS A 1 256 ? -10.882 -1.543 -4.362 1.00 93.56 256 HIS A N 1
ATOM 2060 C CA . HIS A 1 256 ? -11.863 -1.055 -3.409 1.00 93.56 256 HIS A CA 1
ATOM 2061 C C . HIS A 1 256 ? -12.879 -0.196 -4.150 1.00 93.56 256 HIS A C 1
ATOM 2063 O O . HIS A 1 256 ? -1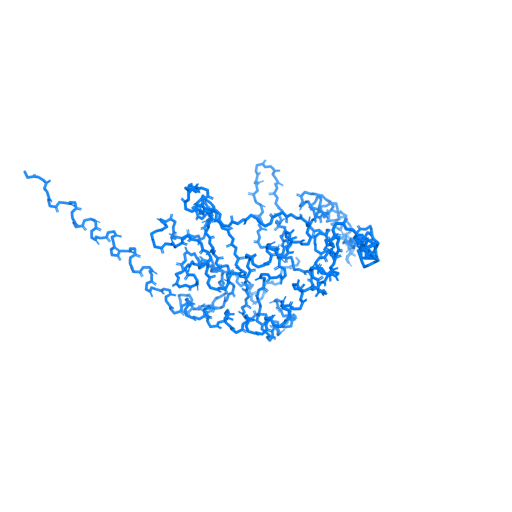2.506 0.760 -4.829 1.00 93.56 256 HIS A O 1
ATOM 2069 N N . THR A 1 257 ? -14.165 -0.511 -4.012 1.00 93.88 257 THR A N 1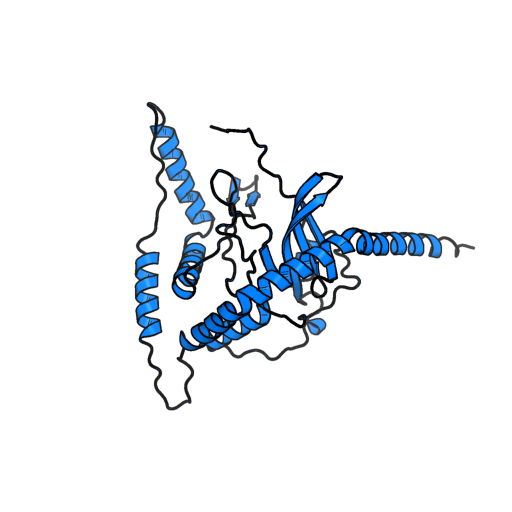
ATOM 2070 C CA . THR A 1 257 ? -15.25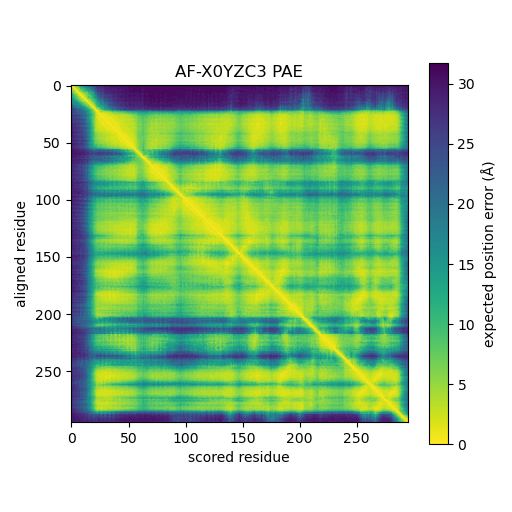0 0.263 -4.629 1.00 93.88 257 THR A CA 1
ATOM 2071 C C . THR A 1 257 ? -16.548 0.149 -3.825 1.00 93.88 257 THR A C 1
ATOM 2073 O O . THR A 1 257 ? -16.616 -0.547 -2.811 1.00 93.88 257 THR A O 1
ATOM 2076 N N . HIS A 1 258 ? -17.587 0.860 -4.255 1.00 91.06 258 HIS A N 1
ATOM 2077 C CA . HIS A 1 258 ? -18.940 0.727 -3.723 1.00 91.06 258 HIS A CA 1
ATOM 2078 C C . HIS A 1 258 ? -19.777 -0.114 -4.684 1.00 91.06 258 HIS A C 1
ATOM 2080 O O . HIS A 1 258 ? -19.850 0.188 -5.878 1.00 91.06 258 HIS A O 1
ATOM 2086 N N . TYR A 1 259 ? -20.439 -1.147 -4.164 1.00 90.44 259 TYR A N 1
ATOM 2087 C CA . TYR A 1 259 ? -21.261 -2.041 -4.973 1.00 90.44 259 TYR A CA 1
ATOM 2088 C C . TYR A 1 259 ? -22.553 -2.436 -4.262 1.00 90.44 259 TYR A C 1
ATOM 2090 O O . TYR A 1 259 ? -22.636 -2.454 -3.033 1.00 90.44 259 TYR A O 1
ATOM 2098 N N . LYS A 1 260 ? -23.588 -2.752 -5.047 1.00 87.69 260 LYS A N 1
ATOM 2099 C CA . LYS A 1 260 ? -24.887 -3.168 -4.519 1.00 87.69 260 LYS A CA 1
ATOM 2100 C C . LYS A 1 260 ? -24.862 -4.663 -4.195 1.00 87.69 260 LYS A C 1
ATOM 2102 O O . LYS A 1 260 ? -24.938 -5.497 -5.092 1.00 87.69 260 LYS A O 1
ATOM 2107 N N . VAL A 1 261 ? -24.815 -5.002 -2.909 1.00 83.94 261 VAL A N 1
ATOM 2108 C CA . VAL A 1 261 ? -24.851 -6.380 -2.401 1.00 83.94 261 VAL A CA 1
ATOM 2109 C C . VAL A 1 261 ? -26.173 -6.593 -1.664 1.00 83.94 261 VAL A C 1
ATOM 2111 O O . VAL A 1 261 ? -26.503 -5.855 -0.740 1.00 83.94 261 VAL A O 1
ATOM 2114 N N . LYS A 1 262 ? -26.975 -7.579 -2.094 1.00 81.12 262 LYS A N 1
ATOM 2115 C CA . LYS A 1 262 ? -28.286 -7.907 -1.486 1.00 81.12 262 LYS A CA 1
ATOM 2116 C C . LYS A 1 262 ? -29.212 -6.685 -1.306 1.00 81.12 262 LYS A C 1
ATOM 2118 O O . LYS A 1 262 ? -29.888 -6.539 -0.294 1.00 81.12 262 LYS A O 1
ATOM 2123 N N . GLY A 1 263 ? -29.220 -5.777 -2.283 1.00 80.38 263 GLY A N 1
ATOM 2124 C CA . GLY A 1 263 ? -30.084 -4.593 -2.270 1.00 80.38 263 GLY A CA 1
ATOM 2125 C C . GLY A 1 263 ? -29.496 -3.345 -1.601 1.00 80.38 263 GLY A C 1
ATOM 2126 O O . GLY A 1 263 ? -30.017 -2.259 -1.850 1.00 80.38 263 GLY A O 1
ATOM 2127 N N . LYS A 1 264 ? -28.402 -3.458 -0.836 1.00 86.19 264 LYS A N 1
ATOM 2128 C CA . LYS A 1 264 ? -27.745 -2.337 -0.140 1.00 86.19 264 LYS A CA 1
ATOM 2129 C C . LYS A 1 264 ? -26.420 -1.967 -0.806 1.00 86.19 264 LYS A C 1
ATOM 2131 O O . LYS A 1 264 ? -25.740 -2.834 -1.345 1.00 86.19 264 LYS A O 1
ATOM 2136 N N . ILE A 1 265 ? -26.074 -0.680 -0.801 1.00 87.69 265 ILE A N 1
ATOM 2137 C CA . ILE A 1 265 ? -24.766 -0.208 -1.273 1.00 87.69 265 ILE A CA 1
ATOM 2138 C C . ILE A 1 265 ? -23.775 -0.387 -0.128 1.00 87.69 265 ILE A C 1
ATOM 2140 O O . ILE A 1 265 ? -23.904 0.261 0.908 1.00 87.69 265 ILE A O 1
ATOM 2144 N N . GLU A 1 266 ? -22.797 -1.256 -0.337 1.00 89.25 266 GLU A N 1
ATOM 2145 C CA . GLU A 1 266 ? -21.750 -1.584 0.626 1.00 89.25 266 GLU A CA 1
ATOM 2146 C C . GLU A 1 266 ? -20.381 -1.261 0.013 1.00 89.25 266 GLU A C 1
ATOM 2148 O O . GLU A 1 266 ? -20.218 -1.241 -1.213 1.00 89.25 266 GLU A O 1
ATOM 2153 N N . LYS A 1 267 ? -19.381 -1.015 0.865 1.00 89.44 267 LYS A N 1
ATOM 2154 C CA . LYS A 1 267 ? -17.983 -0.963 0.425 1.00 89.44 267 LYS A CA 1
ATOM 2155 C C . LYS A 1 267 ? -17.486 -2.388 0.234 1.00 89.44 267 LYS A C 1
ATOM 2157 O O . LYS A 1 267 ? -17.681 -3.234 1.102 1.00 89.44 267 LYS A O 1
ATOM 2162 N N . VAL A 1 268 ? -16.839 -2.651 -0.891 1.00 91.50 268 VAL A N 1
ATOM 2163 C CA . VAL A 1 268 ? -16.321 -3.975 -1.230 1.00 91.50 268 VAL A CA 1
ATOM 2164 C C . VAL A 1 268 ? -14.856 -3.886 -1.630 1.00 91.50 268 VAL A C 1
ATOM 2166 O O . VAL A 1 268 ? -14.451 -2.943 -2.312 1.00 91.50 268 VAL A O 1
ATOM 2169 N N . LYS A 1 269 ? -14.080 -4.881 -1.203 1.00 92.50 269 LYS A N 1
ATOM 2170 C CA . LYS A 1 269 ? -12.745 -5.195 -1.712 1.00 92.50 269 LYS A CA 1
ATOM 2171 C C . LYS A 1 269 ? -12.900 -6.375 -2.672 1.00 92.50 269 LYS A C 1
ATOM 2173 O O . LYS A 1 269 ? -13.566 -7.355 -2.343 1.00 92.50 269 LYS A O 1
ATOM 2178 N N . VAL A 1 270 ? -12.384 -6.245 -3.886 1.00 92.88 270 VAL A N 1
ATOM 2179 C CA . VAL A 1 270 ? -12.632 -7.170 -4.998 1.00 92.88 270 VAL A CA 1
ATOM 2180 C C . VAL A 1 270 ? -11.301 -7.564 -5.617 1.00 92.88 270 VAL A C 1
ATOM 2182 O O . VAL A 1 270 ? -10.453 -6.703 -5.846 1.00 92.88 270 VAL A O 1
ATOM 2185 N N . TRP A 1 271 ? -11.150 -8.848 -5.931 1.00 92.81 271 TRP A N 1
ATOM 2186 C CA . TRP A 1 271 ? -10.000 -9.382 -6.656 1.00 92.81 271 TRP A CA 1
ATOM 2187 C C . TRP A 1 271 ? -10.439 -9.759 -8.066 1.00 92.81 271 TRP A C 1
ATOM 2189 O O . TRP A 1 271 ? -11.425 -10.482 -8.243 1.00 92.81 271 TRP A O 1
ATOM 2199 N N . LEU A 1 272 ? -9.731 -9.248 -9.075 1.00 90.44 272 LEU A N 1
ATOM 2200 C CA . LEU A 1 272 ? -10.050 -9.483 -10.479 1.00 90.44 272 LEU A CA 1
ATOM 2201 C C . LEU A 1 272 ? -8.852 -10.016 -11.259 1.00 90.44 272 LEU A C 1
ATOM 2203 O O . LEU A 1 272 ? -7.764 -9.451 -11.199 1.00 90.44 272 LEU A O 1
ATOM 2207 N N . ALA A 1 273 ? -9.093 -11.042 -12.065 1.00 87.62 273 ALA A N 1
ATOM 2208 C CA . ALA A 1 273 ? -8.137 -11.638 -12.989 1.00 87.62 273 ALA A CA 1
ATOM 2209 C C . ALA A 1 273 ? -8.427 -11.230 -14.447 1.00 87.62 273 ALA A C 1
ATOM 2211 O O . ALA A 1 273 ? -9.420 -10.555 -14.743 1.00 87.62 273 ALA A O 1
ATOM 2212 N N . ASN A 1 274 ? -7.565 -11.661 -15.377 1.00 85.25 274 ASN A N 1
ATOM 2213 C CA . ASN A 1 274 ? -7.731 -11.490 -16.828 1.00 85.25 274 ASN A CA 1
ATOM 2214 C C . ASN A 1 274 ? -7.964 -10.032 -17.243 1.00 85.25 274 ASN A C 1
ATOM 2216 O O . ASN A 1 274 ? -8.995 -9.698 -17.823 1.00 85.25 274 ASN A O 1
ATOM 2220 N N . GLU A 1 275 ? -7.033 -9.142 -16.893 1.00 83.44 275 GLU A N 1
ATOM 2221 C CA . GLU A 1 275 ? -7.151 -7.701 -17.162 1.00 83.44 275 GLU A CA 1
ATOM 2222 C C . GLU A 1 275 ? -8.414 -7.040 -16.579 1.00 83.44 275 GLU A C 1
ATOM 2224 O O . GLU A 1 275 ? -8.894 -6.047 -17.131 1.00 83.44 275 GLU A O 1
ATOM 2229 N N . ARG A 1 276 ? -8.901 -7.552 -15.438 1.00 87.12 276 ARG A N 1
ATOM 2230 C CA . ARG A 1 276 ? -10.150 -7.156 -14.757 1.00 87.12 276 ARG A CA 1
ATOM 2231 C C . ARG A 1 276 ? -11.433 -7.644 -15.443 1.00 87.12 276 ARG A C 1
ATOM 2233 O O . ARG A 1 276 ? -12.512 -7.138 -15.150 1.00 87.12 276 ARG A O 1
ATOM 2240 N N . GLY A 1 277 ? -11.333 -8.630 -16.334 1.00 82.88 277 GLY A N 1
ATOM 2241 C CA . GLY A 1 277 ? -12.487 -9.247 -16.991 1.00 82.88 277 GLY A CA 1
ATOM 2242 C C . GLY A 1 277 ? -13.229 -10.275 -16.131 1.00 82.88 277 GLY A C 1
ATOM 2243 O O . GLY A 1 277 ? -14.415 -10.488 -16.357 1.00 82.88 277 GLY A O 1
ATOM 2244 N N . LYS A 1 278 ? -12.562 -10.894 -15.145 1.00 85.88 278 LYS A N 1
ATOM 2245 C CA . LYS A 1 278 ? -13.146 -11.941 -14.287 1.00 85.88 278 LYS A CA 1
ATOM 2246 C C . LYS A 1 278 ? -12.995 -11.574 -12.812 1.00 85.88 278 LYS A C 1
ATOM 2248 O O . LYS A 1 278 ? -11.879 -11.313 -12.373 1.00 85.88 278 LYS A O 1
ATOM 2253 N N . VAL A 1 279 ? -14.086 -11.569 -12.047 1.00 88.44 279 VAL A N 1
ATOM 2254 C CA . VAL A 1 279 ? -14.039 -11.420 -10.581 1.00 88.44 279 VAL A CA 1
ATOM 2255 C C . VAL A 1 279 ? -13.778 -12.789 -9.962 1.00 88.44 279 VAL A C 1
ATOM 2257 O O . VAL A 1 279 ? -14.535 -13.719 -10.216 1.00 88.44 279 VAL A O 1
ATOM 2260 N N . ILE A 1 280 ? -12.718 -12.896 -9.163 1.00 89.06 280 ILE A N 1
ATOM 2261 C CA . ILE A 1 280 ? -12.280 -14.153 -8.530 1.00 89.06 280 ILE A CA 1
ATOM 2262 C C . ILE A 1 280 ? -12.508 -14.158 -7.012 1.00 89.06 280 ILE A C 1
ATOM 2264 O O . ILE A 1 280 ? -12.545 -15.216 -6.387 1.00 89.06 280 ILE A O 1
ATOM 2268 N N . GLY A 1 281 ? -12.693 -12.980 -6.411 1.00 88.38 281 GLY A N 1
ATOM 2269 C CA . GLY A 1 281 ? -12.921 -12.827 -4.979 1.00 88.38 281 GLY A CA 1
ATOM 2270 C C . GLY A 1 281 ? -13.660 -11.541 -4.639 1.00 88.38 281 GLY A C 1
ATOM 2271 O O . GLY A 1 281 ? -13.569 -10.547 -5.367 1.00 88.38 281 GLY A O 1
ATOM 2272 N N . LEU A 1 282 ? -14.377 -11.549 -3.516 1.00 90.69 282 LEU A N 1
ATOM 2273 C CA . LEU A 1 282 ? -15.096 -10.383 -3.005 1.00 90.69 282 LEU A CA 1
ATOM 2274 C C . LEU A 1 282 ? -15.209 -10.440 -1.480 1.00 90.69 282 LEU A C 1
ATOM 2276 O O . LEU A 1 282 ? -15.705 -11.410 -0.915 1.00 90.69 282 LEU A O 1
ATOM 2280 N N . GLN A 1 283 ? -14.832 -9.346 -0.827 1.00 91.25 283 GLN A N 1
ATOM 2281 C CA . GLN A 1 283 ? -14.975 -9.125 0.605 1.00 91.25 283 GLN A CA 1
ATOM 2282 C C . GLN A 1 283 ? -15.838 -7.882 0.831 1.00 91.25 283 GLN A C 1
ATOM 2284 O O . GLN A 1 283 ? -15.550 -6.800 0.316 1.00 91.25 283 GLN A O 1
ATOM 2289 N N . VAL A 1 284 ? -16.907 -8.023 1.614 1.00 89.38 284 VAL A N 1
ATOM 2290 C CA . VAL A 1 284 ? -17.736 -6.886 2.034 1.00 89.38 284 VAL A CA 1
ATOM 2291 C C . VAL A 1 284 ? -17.094 -6.246 3.260 1.00 89.38 284 VAL A C 1
ATOM 2293 O O . VAL A 1 284 ? -16.918 -6.898 4.288 1.00 89.38 284 VAL A O 1
ATOM 2296 N N . LEU A 1 285 ? -16.746 -4.967 3.153 1.00 84.94 285 LEU A N 1
ATOM 2297 C CA . LEU A 1 285 ? -16.135 -4.204 4.233 1.00 84.94 285 LEU A CA 1
ATOM 2298 C C . LEU A 1 285 ? -17.237 -3.631 5.119 1.00 84.94 285 LEU A C 1
ATOM 2300 O O . LEU A 1 285 ? -18.105 -2.895 4.646 1.00 84.94 285 LEU A O 1
ATOM 2304 N N . LYS A 1 286 ? -17.196 -3.942 6.418 1.00 77.81 286 LYS A N 1
ATOM 2305 C CA . LYS A 1 286 ? -18.171 -3.408 7.372 1.00 77.81 286 LYS A CA 1
ATOM 2306 C C . LYS A 1 286 ? -18.045 -1.885 7.430 1.00 77.81 286 LYS A C 1
ATOM 2308 O O . LYS A 1 286 ? -17.013 -1.351 7.830 1.00 77.81 286 LYS A O 1
ATOM 2313 N N . SER A 1 287 ? -19.105 -1.177 7.048 1.00 60.19 287 SER A N 1
ATOM 2314 C CA . SER A 1 287 ? -19.214 0.254 7.327 1.00 60.19 287 SER A CA 1
ATOM 2315 C C . SER A 1 287 ? -19.334 0.468 8.840 1.00 60.19 287 SER A C 1
ATOM 2317 O O . SER A 1 287 ? -20.054 -0.276 9.509 1.00 60.19 287 SER A O 1
ATOM 2319 N N . LYS A 1 288 ? -18.668 1.496 9.390 1.00 52.62 288 LYS A N 1
ATOM 2320 C CA . LYS A 1 288 ? -18.993 1.977 10.742 1.00 52.62 288 LYS A CA 1
ATOM 2321 C C . LYS A 1 288 ? -20.483 2.321 10.756 1.00 52.62 288 LYS A C 1
ATOM 2323 O O . LYS A 1 288 ? -20.933 3.146 9.956 1.00 52.62 288 LYS A O 1
ATOM 2328 N N . ALA A 1 289 ? -21.244 1.706 11.659 1.00 40.78 289 ALA A N 1
ATOM 2329 C CA . ALA A 1 289 ? -22.590 2.167 11.951 1.00 40.78 289 ALA A CA 1
ATOM 2330 C C . ALA A 1 289 ? -22.492 3.646 12.356 1.00 40.78 289 ALA A C 1
ATOM 2332 O O . ALA A 1 289 ? -21.723 4.002 13.252 1.00 40.78 289 ALA A O 1
ATOM 2333 N N . LYS A 1 290 ? -23.217 4.528 11.659 1.00 40.09 290 LYS A N 1
ATOM 2334 C CA . LYS A 1 290 ? -23.370 5.924 12.086 1.00 40.09 290 LYS A CA 1
ATOM 2335 C C . LYS A 1 290 ? -24.047 5.903 13.461 1.00 40.09 290 LYS A C 1
ATOM 2337 O O . LYS A 1 290 ? -25.260 5.745 13.509 1.00 40.09 290 LYS A O 1
ATOM 2342 N N . GLY A 1 291 ? -23.283 6.022 14.546 1.00 37.44 291 GLY A N 1
ATOM 2343 C CA . GLY A 1 291 ? -23.845 6.163 15.894 1.00 37.44 291 GLY A CA 1
ATOM 2344 C C . GLY A 1 291 ? -23.092 5.486 17.037 1.00 37.44 291 GLY A C 1
ATOM 2345 O O . GLY A 1 291 ? -23.321 5.872 18.175 1.00 37.44 291 GLY A O 1
ATOM 2346 N N . GLU A 1 292 ? -22.177 4.544 16.793 1.00 28.33 292 GLU A N 1
ATOM 2347 C CA . GLU A 1 292 ? -21.394 3.962 17.896 1.00 28.33 292 GLU A CA 1
ATOM 2348 C C . GLU A 1 292 ? -20.157 4.819 18.185 1.00 28.33 292 GLU A C 1
ATOM 2350 O O . GLU A 1 292 ? -19.078 4.630 17.619 1.00 28.33 292 GLU A O 1
ATOM 2355 N N . PHE A 1 293 ? -20.352 5.803 19.062 1.00 27.45 293 PHE A N 1
ATOM 2356 C CA . PHE A 1 293 ? -19.287 6.354 19.889 1.00 27.45 293 PHE A CA 1
ATOM 2357 C C . PHE A 1 293 ? -18.915 5.241 20.874 1.00 27.45 293 PHE A C 1
ATOM 2359 O O . PHE A 1 293 ? -19.698 4.923 21.767 1.00 27.45 293 PHE A O 1
ATOM 2366 N N . ARG A 1 294 ? -17.782 4.571 20.658 1.00 28.06 294 ARG A N 1
ATOM 2367 C CA . ARG A 1 294 ? -17.158 3.820 21.746 1.00 28.06 294 ARG A CA 1
ATOM 2368 C C . ARG A 1 294 ? -16.223 4.808 22.445 1.00 28.06 294 ARG A C 1
ATOM 2370 O O . ARG A 1 294 ? -15.461 5.438 21.704 1.00 28.06 294 ARG A O 1
ATOM 2377 N N . PRO A 1 295 ? -16.392 5.032 23.762 1.00 33.78 295 PRO A N 1
ATOM 2378 C CA . PRO A 1 295 ? -15.472 5.861 24.533 1.00 33.78 295 PRO A CA 1
ATOM 2379 C C . PRO A 1 295 ? -14.030 5.388 24.330 1.00 33.78 295 PRO A C 1
ATOM 2381 O O . PRO A 1 295 ? -13.839 4.163 24.129 1.00 33.78 295 PRO A O 1
#

Organism: NCBI:txid412755

Nearest PDB structures (foldseek):
  6h4i-assembly1_A  TM=1.653E-01  e=2.243E+00  Homo sapiens

Solvent-accessible surface area (backbone atoms only — not comparable to full-atom values): 17082 Å² total; per-residue (Å²): 141,89,80,75,71,70,59,58,57,53,52,51,57,49,52,59,59,56,52,58,60,64,73,41,46,68,56,28,53,50,50,50,52,53,50,52,52,19,46,66,70,44,45,66,58,47,54,51,50,52,52,48,43,44,58,56,40,42,74,80,55,63,102,86,57,86,58,81,53,63,69,43,52,55,49,50,53,53,50,51,51,52,66,69,62,60,89,76,87,79,59,71,50,88,55,94,81,31,51,65,56,18,52,52,52,41,54,49,53,55,50,51,42,59,77,51,47,40,67,62,49,47,51,55,31,50,50,39,22,72,73,69,76,52,50,46,74,43,76,82,46,66,50,78,37,83,90,79,70,43,79,42,60,48,72,41,69,49,59,74,67,38,54,38,47,38,84,82,35,78,38,74,67,31,49,101,85,45,55,42,30,40,68,34,37,36,30,64,45,78,39,35,58,58,54,45,57,71,36,93,46,40,76,60,59,80,56,81,86,58,58,79,56,79,48,100,75,45,43,50,58,54,42,49,53,40,49,33,55,29,70,69,45,80,78,76,73,87,67,65,49,78,79,51,59,69,70,22,50,30,53,31,35,42,36,38,35,70,44,76,56,97,88,40,82,39,43,32,42,35,33,18,30,57,83,39,71,39,78,34,24,60,42,80,51,85,71,81,67,93,78,77,80,74,133